Protein AF-A0A556N6H6-F1 (afdb_monomer)

InterPro domains:
  IPR001623 DnaJ domain [PF00226] (6-63)
  IPR001623 DnaJ domain [PR00625] (7-25)
  IPR001623 DnaJ domain [PR00625] (25-40)
  IPR001623 DnaJ domain [PR00625] (41-61)
  IPR001623 DnaJ domain [PS50076] (5-75)
  IPR001623 DnaJ domain [SM00271] (4-61)
  IPR001623 DnaJ domain [cd06257] (5-58)
  IPR036869 Chaperone J-domain superfamily [G3DSA:1.10.287.110] (2-118)
  IPR036869 Chaperone J-domain superfamily [SSF46565] (4-62)
  IPR051100 DnaJ subfamily B/C chaperone co-factors [PTHR43908] (5-109)

Solvent-accessible surface area (backbone atoms only — not comparable to full-atom values): 15638 Å² total; per-residue (Å²): 135,54,74,68,55,29,25,54,75,60,73,43,62,92,82,61,49,71,69,55,52,53,52,42,47,56,59,50,46,64,64,28,30,66,94,74,28,87,52,77,65,34,50,57,51,39,54,53,50,56,53,27,51,51,52,68,75,32,85,65,45,60,54,44,63,77,71,50,72,66,64,84,64,70,65,88,68,45,72,64,57,54,50,48,52,51,50,53,50,50,53,50,51,53,50,50,53,52,49,52,53,50,51,51,50,53,52,52,47,62,56,70,36,70,69,62,28,51,53,44,52,50,44,31,52,52,25,44,50,50,29,48,47,64,59,50,41,72,79,49,71,71,43,78,45,82,44,37,55,77,46,75,47,86,43,84,52,73,48,83,83,59,58,37,24,24,41,36,31,31,72,86,79,41,77,48,40,26,42,64,54,88,72,55,72,82,65,39,50,48,60,30,37,34,35,19,37,40,38,60,58,44,63,47,31,40,36,30,35,44,100,86,52,74,39,78,39,42,45,36,91,40,68,80,81,50,38,72,60,50,34,58,58,31,50,50,37,50,51,43,70,71,64,72,55,102,43,71,68,33,57,52,48,43,49,45,30,57,62,48,49,35,48,53,53,49,53,57,35,71,43,88,60,17,46,59,17,49,75,50,70,32,76,106

Organism: NCBI:txid2597671

Radius of gyration: 35.66 Å; Cα contacts (8 Å, |Δi|>4): 349; chains: 1; bounding box: 61×69×94 Å

Sequence (284 aa):
MTRSECFRLLNLPPNASDAEIRKQYKKLALRLHPDVNPDPLAHEVFIKLGKAVEILLNPDYKEEITGKRTSRRTGSESDEERLERMRVAKMRYEQQKMQQAKDNNRYFLSLTSGMRWSIYKYIMRISLVLALALSTEYFLPMHYEPDVLIGSSKSLNNGIIKGNITSIELEKRGRYYVQNNRYAWLYAYPEVIIETTWFLHTPVKMITSDDFTRYRTPFDFHIGSIRFGLIVLFLVPLYPYLRRRKTLSFVFLYHLSFWGIGTVALYILLTQERMLHLLTLGFL

Nearest PDB structures (foldseek):
  8glv-assembly1_KA  TM=8.381E-01  e=5.172E-03  Chlamydomonas reinhardtii
  5vso-assembly1_A  TM=8.465E-01  e=4.212E-03  Saccharomyces cerevisiae S288C
  4j7z-assembly3_C  TM=7.603E-01  e=5.730E-03  Thermus thermophilus HB8
  2ctp-assembly1_A  TM=7.465E-01  e=5.444E-03  Homo sapiens
  4j80-assembly2_D  TM=7.657E-01  e=2.409E-02  Thermus thermophilus HB8

Mean predicted aligned error: 13.85 Å

pLDDT: mean 86.82, std 11.13, range [42.78, 97.75]

Structure (mmCIF, N/CA/C/O backbone):
data_AF-A0A556N6H6-F1
#
_entry.id   AF-A0A556N6H6-F1
#
loop_
_atom_site.group_PDB
_atom_site.id
_atom_site.type_symbol
_atom_site.label_atom_id
_atom_site.label_alt_id
_atom_site.label_comp_id
_atom_site.label_asym_id
_atom_site.label_entity_id
_atom_site.label_seq_id
_atom_site.pdbx_PDB_ins_code
_atom_site.Cartn_x
_atom_site.Cartn_y
_atom_site.Cartn_z
_atom_site.occupancy
_atom_site.B_iso_or_equiv
_atom_site.auth_seq_id
_atom_site.auth_comp_id
_atom_site.auth_asym_id
_atom_site.auth_atom_id
_atom_site.pdbx_PDB_model_num
ATOM 1 N N . MET A 1 1 ? -20.651 -39.179 46.974 1.00 66.19 1 MET A N 1
ATOM 2 C CA . MET A 1 1 ? -19.693 -39.976 46.186 1.00 66.19 1 MET A CA 1
ATOM 3 C C . MET A 1 1 ? -18.764 -40.697 47.137 1.00 66.19 1 MET A C 1
ATOM 5 O O . MET A 1 1 ? -18.137 -40.052 47.971 1.00 66.19 1 MET A O 1
ATOM 9 N N . THR A 1 2 ? -18.705 -42.021 47.057 1.00 80.06 2 THR A N 1
ATOM 10 C CA . THR A 1 2 ? -17.726 -42.830 47.798 1.00 80.06 2 THR A CA 1
ATOM 11 C C . THR A 1 2 ? -16.369 -42.830 47.075 1.00 80.06 2 THR A C 1
ATOM 13 O O . THR A 1 2 ? -16.303 -42.586 45.870 1.00 80.06 2 THR A O 1
ATOM 16 N N . ARG A 1 3 ? -15.260 -43.116 47.779 1.00 80.69 3 ARG A N 1
ATOM 17 C CA . ARG A 1 3 ? -13.913 -43.196 47.162 1.00 80.69 3 ARG A CA 1
ATOM 18 C C . ARG A 1 3 ? -13.884 -44.236 46.024 1.00 80.69 3 ARG A C 1
ATOM 20 O O . ARG A 1 3 ? -13.323 -43.977 44.968 1.00 80.69 3 ARG A O 1
ATOM 27 N N . SER A 1 4 ? -14.596 -45.355 46.201 1.00 81.19 4 SER A N 1
ATOM 28 C CA . SER A 1 4 ? -14.781 -46.404 45.182 1.00 81.19 4 SER A CA 1
ATOM 29 C C . SER A 1 4 ? -15.551 -45.920 43.940 1.00 81.19 4 SER A C 1
ATOM 31 O O . SER A 1 4 ? -15.201 -46.263 42.813 1.00 81.19 4 SER A O 1
ATOM 33 N N . GLU A 1 5 ? -16.573 -45.072 44.099 1.00 83.44 5 GLU A N 1
ATOM 34 C CA . GLU A 1 5 ? -17.247 -44.421 42.959 1.00 83.44 5 GLU A CA 1
ATOM 35 C C . GLU A 1 5 ? -16.333 -43.444 42.215 1.00 83.44 5 GLU A C 1
ATOM 37 O O . GLU A 1 5 ? -16.407 -43.362 40.992 1.00 83.44 5 GLU A O 1
ATOM 42 N N . CYS A 1 6 ? -15.454 -42.730 42.924 1.00 85.88 6 CYS A N 1
ATOM 43 C CA . CYS A 1 6 ? -14.518 -41.785 42.310 1.00 85.88 6 CYS A CA 1
ATOM 44 C C . CYS A 1 6 ? -13.497 -42.505 41.417 1.00 85.88 6 CYS A C 1
ATOM 46 O O . CYS A 1 6 ? -13.268 -42.080 40.286 1.00 85.88 6 CYS A O 1
ATOM 48 N N . PHE A 1 7 ? -12.945 -43.630 41.887 1.00 87.25 7 PHE A N 1
ATOM 49 C CA . PHE A 1 7 ? -12.059 -44.479 41.084 1.00 87.25 7 PHE A CA 1
ATOM 50 C C . PHE A 1 7 ? -12.762 -45.041 39.843 1.00 87.25 7 PHE A C 1
ATOM 52 O O . PHE A 1 7 ? -12.212 -44.971 38.745 1.00 87.25 7 PHE A O 1
ATOM 59 N N . ARG A 1 8 ? -14.015 -45.499 39.984 1.00 86.69 8 ARG A N 1
ATOM 60 C CA . ARG A 1 8 ? -14.829 -45.954 38.844 1.00 86.69 8 ARG A CA 1
ATOM 61 C C . ARG A 1 8 ? -15.087 -44.843 37.826 1.00 86.69 8 ARG A C 1
ATOM 63 O O . ARG A 1 8 ? -14.981 -45.096 36.633 1.00 86.69 8 ARG A O 1
ATOM 70 N N . LEU A 1 9 ? -15.355 -43.613 38.270 1.00 87.25 9 LEU A N 1
ATOM 71 C CA . LEU A 1 9 ? -15.584 -42.475 37.371 1.00 87.25 9 LEU A CA 1
ATOM 72 C C . LEU A 1 9 ? -14.339 -42.115 36.538 1.00 87.25 9 LEU A C 1
ATOM 74 O O . LEU A 1 9 ? -14.456 -41.708 35.386 1.00 87.25 9 LEU A O 1
ATOM 78 N N . LEU A 1 10 ? -13.147 -42.292 37.112 1.00 86.81 10 LEU A N 1
ATOM 79 C CA . LEU A 1 10 ? -11.859 -42.091 36.438 1.00 86.81 10 LEU A CA 1
ATOM 80 C C . LEU A 1 10 ? -11.382 -43.325 35.653 1.00 86.81 10 LEU A C 1
ATOM 82 O O . LEU A 1 10 ? -10.313 -43.268 35.046 1.00 86.81 10 LEU A O 1
ATOM 86 N N . ASN A 1 11 ? -12.160 -44.416 35.648 1.00 89.00 11 ASN A N 1
ATOM 87 C CA . ASN A 1 11 ? -11.782 -45.721 35.098 1.00 89.00 11 ASN A CA 1
ATOM 88 C C . ASN A 1 11 ? -10.425 -46.221 35.627 1.00 89.00 11 ASN A C 1
ATOM 90 O O . ASN A 1 11 ? -9.580 -46.695 34.867 1.00 89.00 11 ASN A O 1
ATOM 94 N N . LEU A 1 12 ? -10.207 -46.083 36.936 1.00 89.62 12 LEU A N 1
ATOM 95 C CA . LEU A 1 12 ? -8.989 -46.502 37.626 1.00 89.62 12 LEU A CA 1
ATOM 96 C C . LEU A 1 12 ? -9.284 -47.589 38.671 1.00 89.62 12 LEU A C 1
ATOM 98 O O . LEU A 1 12 ? -10.372 -47.603 39.252 1.00 89.62 12 LEU A O 1
ATOM 102 N N . PRO A 1 13 ? -8.324 -48.492 38.947 1.00 87.38 13 PRO A N 1
ATOM 103 C CA . PRO A 1 13 ? -8.448 -49.435 40.050 1.00 87.38 13 PRO A CA 1
ATOM 104 C C . PRO A 1 13 ? -8.396 -48.707 41.410 1.00 87.38 13 PRO A C 1
ATOM 106 O O . PRO A 1 13 ? -7.767 -47.653 41.512 1.00 87.38 13 PRO A O 1
ATOM 109 N N . PRO A 1 14 ? -8.983 -49.277 42.483 1.00 83.38 14 PRO A N 1
ATOM 110 C CA . PRO A 1 14 ? -9.004 -48.665 43.821 1.00 83.38 14 PRO A CA 1
ATOM 111 C C . PRO A 1 14 ? -7.628 -48.371 44.448 1.00 83.38 14 PRO A C 1
ATOM 113 O O . PRO A 1 14 ? -7.554 -47.591 45.394 1.00 83.38 14 PRO A O 1
ATOM 116 N N . ASN A 1 15 ? -6.560 -48.981 43.921 1.00 82.00 15 ASN A N 1
ATOM 117 C CA . ASN A 1 15 ? -5.172 -48.819 44.371 1.00 82.00 15 ASN A CA 1
ATOM 118 C C . ASN A 1 15 ? -4.332 -47.929 43.434 1.00 82.00 15 ASN A C 1
ATOM 120 O O . ASN A 1 15 ? -3.107 -47.945 43.525 1.00 82.00 15 ASN A O 1
ATOM 124 N N . ALA A 1 16 ? -4.957 -47.197 42.504 1.00 87.06 16 ALA A N 1
ATOM 125 C CA . ALA A 1 16 ? -4.227 -46.307 41.606 1.00 87.06 16 ALA A CA 1
ATOM 126 C C . ALA A 1 16 ? -3.509 -45.194 42.385 1.00 87.06 16 ALA A C 1
ATOM 128 O O . ALA A 1 16 ? -4.063 -44.611 43.319 1.00 87.06 16 ALA A O 1
ATOM 129 N N . SER A 1 17 ? -2.283 -44.890 41.967 1.00 89.00 17 SER A N 1
ATOM 130 C CA . SER A 1 17 ? -1.459 -43.832 42.553 1.00 89.00 17 SER A CA 1
ATOM 131 C C . SER A 1 17 ? -1.983 -42.434 42.207 1.00 89.00 17 SER A C 1
ATOM 133 O O . SER A 1 17 ? -2.638 -42.219 41.183 1.00 89.00 17 SER A O 1
ATOM 135 N N . ASP A 1 18 ? -1.614 -41.436 43.009 1.00 88.31 18 ASP A N 1
ATOM 136 C CA . ASP A 1 18 ? -1.960 -40.028 42.766 1.00 88.31 18 ASP A CA 1
ATOM 137 C C . ASP A 1 18 ? -1.508 -39.532 41.383 1.00 88.31 18 ASP A C 1
ATOM 139 O O . ASP A 1 18 ? -2.193 -38.735 40.730 1.00 88.31 18 ASP A O 1
ATOM 143 N N . ALA A 1 19 ? -0.367 -40.034 40.900 1.00 86.94 19 ALA A N 1
ATOM 144 C CA . ALA A 1 19 ? 0.142 -39.738 39.566 1.00 86.94 19 ALA A CA 1
ATOM 145 C C . ALA A 1 19 ? -0.784 -40.287 38.464 1.00 86.94 19 ALA A C 1
ATOM 147 O O . ALA A 1 19 ? -1.055 -39.598 37.476 1.00 86.94 19 ALA A O 1
ATOM 148 N N . GLU A 1 20 ? -1.319 -41.497 38.641 1.00 88.00 20 GLU A N 1
ATOM 149 C CA . GLU A 1 20 ? -2.264 -42.122 37.708 1.00 88.00 20 GLU A CA 1
ATOM 150 C C . GLU A 1 20 ? -3.624 -41.419 37.718 1.00 88.00 20 GLU A C 1
ATOM 152 O O . GLU A 1 20 ? -4.193 -41.178 36.649 1.00 88.00 20 GLU A O 1
ATOM 157 N N . ILE A 1 21 ? -4.095 -41.000 38.897 1.00 89.44 21 ILE A N 1
ATOM 158 C CA . ILE A 1 21 ? -5.320 -40.207 39.070 1.00 89.44 21 ILE A CA 1
ATOM 159 C C . ILE A 1 21 ? -5.228 -38.893 38.285 1.00 89.44 21 ILE A C 1
ATOM 161 O O . ILE A 1 21 ? -6.092 -38.601 37.452 1.00 89.44 21 ILE A O 1
ATOM 165 N N . ARG A 1 22 ? -4.151 -38.118 38.474 1.00 89.38 22 ARG A N 1
ATOM 166 C CA . ARG A 1 22 ? -3.935 -36.844 37.759 1.00 89.38 22 ARG A CA 1
ATOM 167 C C . ARG A 1 22 ? -3.799 -37.045 36.248 1.00 89.38 22 ARG A C 1
ATOM 169 O O . ARG A 1 22 ? -4.309 -36.239 35.465 1.00 89.38 22 ARG A O 1
ATOM 176 N N . LYS A 1 23 ? -3.137 -38.126 35.823 1.00 90.81 23 LYS A N 1
ATOM 177 C CA . LYS A 1 23 ? -2.946 -38.459 34.405 1.00 90.81 23 LYS A CA 1
ATOM 178 C C . LYS A 1 23 ? -4.269 -38.795 33.714 1.00 90.81 23 LYS A C 1
ATOM 180 O O . LYS A 1 23 ? -4.534 -38.262 32.634 1.00 90.81 23 LYS A O 1
ATOM 185 N N . GLN A 1 24 ? -5.108 -39.637 34.322 1.00 91.75 24 GLN A N 1
ATOM 186 C CA . GLN A 1 24 ? -6.415 -39.975 33.748 1.00 91.75 24 GLN A CA 1
ATOM 187 C C . GLN A 1 24 ? -7.380 -38.797 33.777 1.00 91.75 24 GLN A C 1
ATOM 189 O O . GLN A 1 24 ? -8.073 -38.563 32.786 1.00 91.75 24 GLN A O 1
ATOM 194 N N . TYR A 1 25 ? -7.357 -37.996 34.845 1.00 92.25 25 TYR A N 1
ATOM 195 C CA . TYR A 1 25 ? -8.116 -36.752 34.899 1.00 92.25 25 TYR A CA 1
ATOM 196 C C . TYR A 1 25 ? -7.802 -35.849 33.712 1.00 92.25 25 TYR A C 1
ATOM 198 O O . TYR A 1 25 ? -8.712 -35.470 32.986 1.00 92.25 25 TYR A O 1
ATOM 206 N N . LYS A 1 26 ? -6.519 -35.567 33.453 1.00 90.12 26 LYS A N 1
ATOM 207 C CA . LYS A 1 26 ? -6.106 -34.710 32.333 1.00 90.12 26 LYS A CA 1
ATOM 208 C C . LYS A 1 26 ? -6.606 -35.247 30.988 1.00 90.12 26 LYS A C 1
ATOM 210 O O . LYS A 1 26 ? -7.067 -34.476 30.150 1.00 90.12 26 LYS A O 1
ATOM 215 N N . LYS A 1 27 ? -6.554 -36.568 30.786 1.00 91.25 27 LYS A N 1
ATOM 216 C CA . LYS A 1 27 ? -7.027 -37.222 29.557 1.00 91.25 27 LYS A CA 1
ATOM 217 C C . LYS A 1 27 ? -8.542 -37.089 29.369 1.00 91.25 27 LYS A C 1
ATOM 219 O O . LYS A 1 27 ? -8.991 -36.825 28.257 1.00 91.25 27 LYS A O 1
ATOM 224 N N . LEU A 1 28 ? -9.322 -37.281 30.431 1.00 90.06 28 LEU A N 1
ATOM 225 C CA . LEU A 1 28 ? -10.784 -37.188 30.396 1.00 90.06 28 LEU A CA 1
ATOM 226 C C . LEU A 1 28 ? -11.266 -35.729 30.348 1.00 90.06 28 LEU A C 1
ATOM 228 O O . LEU A 1 28 ? -12.179 -35.419 29.591 1.00 90.06 28 LEU A O 1
ATOM 232 N N . ALA A 1 29 ? -10.598 -34.825 31.063 1.00 89.25 29 ALA A N 1
ATOM 233 C CA . ALA A 1 29 ? -10.867 -33.390 31.071 1.00 89.25 29 ALA A CA 1
ATOM 234 C C . ALA A 1 29 ? -10.732 -32.766 29.676 1.00 89.25 29 ALA A C 1
ATOM 236 O O . ALA A 1 29 ? -11.594 -31.997 29.270 1.00 89.25 29 ALA A O 1
ATOM 237 N N . LEU A 1 30 ? -9.703 -33.145 28.909 1.00 88.50 30 LEU A N 1
ATOM 238 C CA . LEU A 1 30 ? -9.528 -32.676 27.529 1.00 88.50 30 LEU A CA 1
ATOM 239 C C . LEU A 1 30 ? -10.641 -33.163 26.586 1.00 88.50 30 LEU A C 1
ATOM 241 O O . LEU A 1 30 ? -11.004 -32.453 25.656 1.00 88.50 30 LEU A O 1
ATOM 245 N N . ARG A 1 31 ? -11.192 -34.360 26.822 1.00 86.69 31 ARG A N 1
ATOM 246 C CA . ARG A 1 31 ? -12.283 -34.933 26.010 1.00 86.69 31 ARG A CA 1
ATOM 247 C C . ARG A 1 31 ? -13.661 -34.373 26.362 1.00 86.69 31 ARG A C 1
ATOM 249 O O . ARG A 1 31 ? -14.561 -34.413 25.532 1.00 86.69 31 ARG A O 1
ATOM 256 N N . LEU A 1 32 ? -13.832 -33.916 27.599 1.00 86.62 32 LEU A N 1
ATOM 257 C CA . LEU A 1 32 ? -15.096 -33.409 28.140 1.00 86.62 32 LEU A CA 1
ATOM 258 C C . LEU A 1 32 ? -15.115 -31.877 28.252 1.00 86.62 32 LEU A C 1
ATOM 260 O O . LEU A 1 32 ? -16.053 -31.320 28.817 1.00 86.62 32 LEU A O 1
ATOM 264 N N . HIS A 1 33 ? -14.083 -31.192 27.749 1.00 83.88 33 HIS A N 1
ATOM 265 C CA . HIS A 1 33 ? -14.010 -29.736 27.789 1.00 83.88 33 HIS A CA 1
ATOM 266 C C . HIS A 1 33 ? -15.120 -29.126 26.916 1.00 83.88 33 HIS A C 1
ATOM 268 O O . HIS A 1 33 ? -15.249 -29.546 25.765 1.00 83.88 33 HIS A O 1
ATOM 274 N N . PRO A 1 34 ? -15.875 -28.123 27.401 1.00 82.25 34 PRO A N 1
ATOM 275 C CA . PRO A 1 34 ? -17.005 -27.544 26.666 1.00 82.25 34 PRO A CA 1
ATOM 276 C C . PRO A 1 34 ? -16.612 -26.934 25.311 1.00 82.25 34 PRO A C 1
ATOM 278 O O . PRO A 1 34 ? -17.397 -26.978 24.373 1.00 82.25 34 PRO A O 1
ATOM 281 N N . ASP A 1 35 ? -15.378 -26.436 25.171 1.00 83.19 35 ASP A N 1
ATOM 282 C CA . ASP A 1 35 ? -14.884 -25.916 23.882 1.00 83.19 35 ASP A CA 1
ATOM 283 C C . ASP A 1 35 ? -14.613 -27.016 22.836 1.00 83.19 35 ASP A C 1
ATOM 285 O O . ASP A 1 35 ? -14.532 -26.724 21.646 1.00 83.19 35 ASP A O 1
ATOM 289 N N . VAL A 1 36 ? -14.429 -28.272 23.265 1.00 81.69 36 VAL A N 1
ATOM 290 C CA . VAL A 1 36 ? -14.088 -29.410 22.387 1.00 81.69 36 VAL A CA 1
ATOM 291 C C . VAL A 1 36 ? -15.274 -30.362 22.221 1.00 81.69 36 VAL A C 1
ATOM 293 O O . VAL A 1 36 ? -15.408 -31.004 21.181 1.00 81.69 36 VAL A O 1
ATOM 296 N N . ASN A 1 37 ? -16.143 -30.455 23.230 1.00 80.44 37 ASN A N 1
ATOM 297 C CA . ASN A 1 37 ? -17.304 -31.330 23.242 1.00 80.44 37 ASN A CA 1
ATOM 298 C C . ASN A 1 37 ? -18.601 -30.513 23.409 1.00 80.44 37 ASN A C 1
ATOM 300 O O . ASN A 1 37 ? -18.848 -30.000 24.501 1.00 80.44 37 ASN A O 1
ATOM 304 N N . PRO A 1 38 ? -19.438 -30.410 22.356 1.00 81.50 38 PRO A N 1
ATOM 305 C CA . PRO A 1 38 ? -20.669 -29.623 22.378 1.00 81.50 38 PRO A CA 1
ATOM 306 C C . PRO A 1 38 ? -21.839 -30.307 23.110 1.00 81.50 38 PRO A C 1
ATOM 308 O O . PRO A 1 38 ? -22.922 -29.728 23.177 1.00 81.50 38 PRO A O 1
ATOM 311 N N . ASP A 1 39 ? -21.665 -31.528 23.633 1.00 86.19 39 ASP A N 1
ATOM 312 C CA . ASP A 1 39 ? -22.713 -32.238 24.372 1.00 86.19 39 ASP A CA 1
ATOM 313 C C . ASP A 1 39 ? -22.979 -31.562 25.738 1.00 86.19 39 ASP A C 1
ATOM 315 O O . ASP A 1 39 ? -22.072 -31.490 26.577 1.00 86.19 39 ASP A O 1
ATOM 319 N N . PRO A 1 40 ? -24.212 -31.097 26.022 1.00 78.38 40 PRO A N 1
ATOM 320 C CA . PRO A 1 40 ? -24.558 -30.508 27.315 1.00 78.38 40 PRO A CA 1
ATOM 321 C C . PRO A 1 40 ? -24.339 -31.463 28.502 1.00 78.38 40 PRO A C 1
ATOM 323 O O . PRO A 1 40 ? -24.051 -31.003 29.609 1.00 78.38 40 PRO A O 1
ATOM 326 N N . LEU A 1 41 ? -24.394 -32.785 28.292 1.00 81.75 41 LEU A N 1
ATOM 327 C CA . LEU A 1 41 ? -24.102 -33.781 29.329 1.00 81.75 41 LEU A CA 1
ATOM 328 C C . LEU A 1 41 ? -22.602 -33.874 29.649 1.00 81.75 41 LEU A C 1
ATOM 330 O O . LEU A 1 41 ? -22.235 -34.223 30.775 1.00 81.75 41 LEU A O 1
ATOM 334 N N . ALA A 1 42 ? -21.717 -33.520 28.709 1.00 82.12 42 ALA A N 1
ATOM 335 C CA . ALA A 1 42 ? -20.271 -33.553 28.929 1.00 82.12 42 ALA A CA 1
ATOM 336 C C . ALA A 1 42 ? -19.839 -32.570 30.026 1.00 82.12 42 ALA A C 1
ATOM 338 O O . ALA A 1 42 ? -18.956 -32.892 30.823 1.00 82.12 42 ALA A O 1
ATOM 339 N N . HIS A 1 43 ? -20.515 -31.422 30.131 1.00 81.06 43 HIS A N 1
ATOM 340 C CA . HIS A 1 43 ? -20.273 -30.437 31.184 1.00 81.06 43 HIS A CA 1
ATOM 341 C C . HIS A 1 43 ? -20.587 -30.994 32.583 1.00 81.06 43 HIS A C 1
ATOM 343 O O . HIS A 1 43 ? -19.789 -30.846 33.513 1.00 81.06 43 HIS A O 1
ATOM 349 N N . GLU A 1 44 ? -21.709 -31.703 32.742 1.00 84.25 44 GLU A N 1
ATOM 350 C CA . GLU A 1 44 ? -22.060 -32.326 34.023 1.00 84.25 44 GLU A CA 1
ATOM 351 C C . GLU A 1 44 ? -21.067 -33.422 34.425 1.00 84.25 44 GLU A C 1
ATOM 353 O O . GLU A 1 44 ? -20.681 -33.529 35.595 1.00 84.25 44 GLU A O 1
ATOM 358 N N . VAL A 1 45 ? -20.633 -34.237 33.458 1.00 84.81 45 VAL A N 1
ATOM 359 C CA . VAL A 1 45 ? -19.634 -35.290 33.683 1.00 84.81 45 VAL A CA 1
ATOM 360 C C . VAL A 1 45 ? -18.275 -34.677 34.024 1.00 84.81 45 VAL A C 1
ATOM 362 O O . VAL A 1 45 ? -17.611 -35.159 34.940 1.00 84.81 45 VAL A O 1
ATOM 365 N N . PHE A 1 46 ? -17.887 -33.578 33.373 1.00 86.44 46 PHE A N 1
ATOM 366 C CA . PHE A 1 46 ? -16.663 -32.833 33.670 1.00 86.44 46 PHE A CA 1
ATOM 367 C C . PHE A 1 46 ? -16.640 -32.314 35.117 1.00 86.44 46 PHE A C 1
ATOM 369 O O . PHE A 1 46 ? -15.657 -32.515 35.833 1.00 86.44 46 PHE A O 1
ATOM 376 N N . ILE A 1 47 ? -17.749 -31.736 35.596 1.00 85.06 47 ILE A N 1
ATOM 377 C CA . ILE A 1 47 ? -17.877 -31.285 36.993 1.00 85.06 47 ILE A CA 1
ATOM 378 C C . ILE A 1 47 ? -17.767 -32.467 37.970 1.00 85.06 47 ILE A C 1
ATOM 380 O O . ILE A 1 47 ? -17.090 -32.365 38.997 1.00 85.06 47 ILE A O 1
ATOM 384 N N . LYS A 1 48 ? -18.421 -33.600 37.673 1.00 87.19 48 LYS A N 1
ATOM 385 C CA . LYS A 1 48 ? -18.335 -34.820 38.501 1.00 87.19 48 LYS A CA 1
ATOM 386 C C . LYS A 1 48 ? -16.906 -35.370 38.544 1.00 87.19 48 LYS A C 1
ATOM 388 O O . LYS A 1 48 ? -16.455 -35.803 39.602 1.00 87.19 48 LYS A O 1
ATOM 393 N N . LEU A 1 49 ? -16.192 -35.311 37.422 1.00 89.00 49 LEU A N 1
ATOM 394 C CA . LEU A 1 49 ? -14.809 -35.760 37.298 1.00 89.00 49 LEU A CA 1
ATOM 395 C C . LEU A 1 49 ? -13.853 -34.902 38.140 1.00 89.00 49 LEU A C 1
ATOM 397 O O . LEU A 1 49 ? -13.024 -35.454 38.861 1.00 89.00 49 LEU A O 1
ATOM 401 N N . GLY A 1 50 ? -14.005 -33.574 38.102 1.00 87.19 50 GLY A N 1
ATOM 402 C CA . GLY A 1 50 ? -13.225 -32.658 38.942 1.00 87.19 50 GLY A CA 1
ATOM 403 C C . GLY A 1 50 ? -13.393 -32.963 40.433 1.00 87.19 50 GLY A C 1
ATOM 404 O O . GLY A 1 50 ? -12.406 -33.138 41.145 1.00 87.19 50 GLY A O 1
ATOM 405 N N . LYS A 1 51 ? -14.643 -33.153 40.881 1.00 85.19 51 LYS A N 1
ATOM 406 C CA . LYS A 1 51 ? -14.956 -33.534 42.270 1.00 85.19 51 LYS A CA 1
ATOM 407 C C . LYS A 1 51 ? -14.368 -34.889 42.662 1.00 85.19 51 LYS A C 1
ATOM 409 O O . LYS A 1 51 ? -13.876 -35.040 43.773 1.00 85.19 51 LYS A O 1
ATOM 414 N N . ALA A 1 52 ? -14.409 -35.881 41.770 1.00 87.06 52 ALA A N 1
ATOM 415 C CA . ALA A 1 52 ? -13.832 -37.199 42.039 1.00 87.06 52 ALA A CA 1
ATOM 416 C C . ALA A 1 52 ? -12.326 -37.119 42.312 1.00 87.06 52 ALA A C 1
ATOM 418 O O . ALA A 1 52 ? -11.841 -37.731 43.256 1.00 87.06 52 ALA A O 1
ATOM 419 N N . VAL A 1 53 ? -11.593 -36.350 41.509 1.00 88.19 53 VAL A N 1
ATOM 420 C CA . VAL A 1 53 ? -10.141 -36.177 41.660 1.00 88.19 53 VAL A CA 1
ATOM 421 C C . VAL A 1 53 ? -9.797 -35.447 42.948 1.00 88.19 53 VAL A C 1
ATOM 423 O O . VAL A 1 53 ? -8.860 -35.844 43.633 1.00 88.19 53 VAL A O 1
ATOM 426 N N . GLU A 1 54 ? -10.582 -34.431 43.300 1.00 86.19 54 GLU A N 1
ATOM 427 C CA . GLU A 1 54 ? -10.432 -33.699 44.556 1.00 86.19 54 GLU A CA 1
ATOM 428 C C . GLU A 1 54 ? -10.603 -34.629 45.771 1.00 86.19 54 GLU A C 1
ATOM 430 O O . GLU A 1 54 ? -9.750 -34.644 46.651 1.00 86.19 54 GLU A O 1
ATOM 435 N N . ILE A 1 55 ? -11.623 -35.501 45.758 1.00 85.25 55 ILE A N 1
ATOM 436 C CA . ILE A 1 55 ? -11.853 -36.523 46.799 1.00 85.25 55 ILE A CA 1
ATOM 437 C C . ILE A 1 55 ? -10.713 -37.555 46.865 1.00 85.25 55 ILE A C 1
ATOM 439 O O . ILE A 1 55 ? -10.387 -38.056 47.942 1.00 85.25 55 ILE A O 1
ATOM 443 N N . LEU A 1 56 ? -10.150 -37.955 45.721 1.00 84.25 56 LEU A N 1
ATOM 444 C CA . LEU A 1 56 ? -9.116 -38.993 45.685 1.00 84.25 56 LEU A CA 1
ATOM 445 C C . LEU A 1 56 ? -7.753 -38.485 46.164 1.00 84.25 56 LEU A C 1
ATOM 447 O O . LEU A 1 56 ? -7.074 -39.222 46.883 1.00 84.25 56 LEU A O 1
ATOM 451 N N . LEU A 1 57 ? -7.390 -37.254 45.785 1.00 85.25 57 LEU A N 1
ATOM 452 C CA . LEU A 1 57 ? -6.095 -36.634 46.081 1.00 85.25 57 LEU A CA 1
ATOM 453 C C . LEU A 1 57 ? -6.032 -35.965 47.460 1.00 85.25 57 LEU A C 1
ATOM 455 O O . LEU A 1 57 ? -4.935 -35.777 47.974 1.00 85.25 57 LEU A O 1
ATOM 459 N N . ASN A 1 58 ? -7.175 -35.618 48.059 1.00 81.56 58 ASN A N 1
ATOM 460 C CA . ASN A 1 58 ? -7.233 -35.006 49.385 1.00 81.56 58 ASN A CA 1
ATOM 461 C C . ASN A 1 58 ? -7.912 -35.965 50.384 1.00 81.56 58 ASN A C 1
ATOM 463 O O . ASN A 1 58 ? -9.138 -36.111 50.352 1.00 81.56 58 ASN A O 1
ATOM 467 N N . PRO A 1 59 ? -7.159 -36.623 51.287 1.00 65.94 59 PRO A N 1
ATOM 468 C CA . PRO A 1 59 ? -7.733 -37.535 52.281 1.00 65.94 59 PRO A CA 1
ATOM 469 C C . PRO A 1 59 ? -8.681 -36.833 53.273 1.00 65.94 59 PRO A C 1
ATOM 471 O O . PRO A 1 59 ? -9.665 -37.441 53.696 1.00 65.94 59 PRO A O 1
ATOM 474 N N . ASP A 1 60 ? -8.469 -35.541 53.539 1.00 64.62 60 ASP A N 1
ATOM 475 C CA . ASP A 1 60 ? -9.275 -34.726 54.470 1.00 64.62 60 ASP A CA 1
ATOM 476 C C . ASP A 1 60 ? -10.587 -34.205 53.856 1.00 64.62 60 ASP A C 1
ATOM 478 O O . ASP A 1 60 ? -11.475 -33.694 54.541 1.00 64.62 60 ASP A O 1
ATOM 482 N N . TYR A 1 61 ? -10.764 -34.372 52.544 1.00 62.72 61 TYR A N 1
ATOM 483 C CA . TYR A 1 61 ? -11.891 -33.798 51.807 1.00 62.72 61 TYR A CA 1
ATOM 484 C C . TYR A 1 61 ? -13.245 -34.416 52.197 1.00 62.72 61 TYR A C 1
ATOM 486 O O . TYR A 1 61 ? -14.300 -33.802 52.027 1.00 62.72 61 TYR A O 1
ATOM 494 N N . LYS A 1 62 ? -13.244 -35.629 52.773 1.00 54.91 62 LYS A N 1
ATOM 495 C CA . LYS A 1 62 ? -14.459 -36.235 53.337 1.00 54.91 62 LYS A CA 1
ATOM 496 C C . LYS A 1 62 ? -14.956 -35.478 54.568 1.00 54.91 62 LYS A C 1
ATOM 498 O O . LYS A 1 62 ? -16.158 -35.246 54.651 1.00 54.91 62 LYS A O 1
ATOM 503 N N . GLU A 1 63 ? -14.064 -35.063 55.468 1.00 50.66 63 GLU A N 1
ATOM 504 C CA . GLU A 1 63 ? -14.439 -34.294 56.661 1.00 50.66 63 GLU A CA 1
ATOM 505 C C . GLU A 1 63 ? -14.859 -32.865 56.314 1.00 50.66 63 GLU A C 1
ATOM 507 O O . GLU A 1 63 ? -15.759 -32.320 56.950 1.00 50.66 63 GLU A O 1
ATOM 512 N N . GLU A 1 64 ? -14.311 -32.276 55.252 1.00 52.03 64 GLU A N 1
ATOM 513 C CA . GLU A 1 64 ? -14.744 -30.959 54.779 1.00 52.03 64 GLU A CA 1
ATOM 514 C C . GLU A 1 64 ? -16.154 -31.000 54.151 1.00 52.03 64 GLU A C 1
ATOM 516 O O . GLU A 1 64 ? -16.966 -30.103 54.388 1.00 52.03 64 GLU A O 1
ATOM 521 N N . ILE A 1 65 ? -16.516 -32.088 53.455 1.00 53.09 65 ILE A N 1
ATOM 522 C CA . ILE A 1 65 ? -17.865 -32.272 52.889 1.00 53.09 65 ILE A CA 1
ATOM 523 C C . ILE A 1 65 ? -18.917 -32.607 53.956 1.00 53.09 65 ILE A C 1
ATOM 525 O O . ILE A 1 65 ? -20.023 -32.064 53.887 1.00 53.09 65 ILE A O 1
ATOM 529 N N . THR A 1 66 ? -18.624 -33.497 54.914 1.00 51.53 66 THR A N 1
ATOM 530 C CA . THR A 1 66 ? -19.595 -33.874 55.964 1.00 51.53 66 THR A CA 1
ATOM 531 C C . THR A 1 66 ? -19.587 -32.932 57.168 1.00 51.53 66 THR A C 1
ATOM 533 O O . THR A 1 66 ? -20.609 -32.812 57.836 1.00 51.53 66 THR A O 1
ATOM 536 N N . GLY A 1 67 ? -18.478 -32.235 57.431 1.00 50.62 67 GLY A N 1
ATOM 537 C CA . GLY A 1 67 ? -18.291 -31.346 58.583 1.00 50.62 67 GLY A CA 1
ATOM 538 C C . GLY A 1 67 ? -18.357 -29.846 58.278 1.00 50.62 67 GLY A C 1
ATOM 539 O O . GLY A 1 67 ? -18.584 -29.060 59.195 1.00 50.62 67 GLY A O 1
ATOM 540 N N . LYS A 1 68 ? -18.219 -29.405 57.019 1.00 49.22 68 LYS A N 1
ATOM 541 C CA . LYS A 1 68 ? -18.288 -27.978 56.644 1.00 49.22 68 LYS A CA 1
ATOM 542 C C . LYS A 1 68 ? -18.994 -27.750 55.306 1.00 49.22 68 LYS A C 1
ATOM 544 O O . LYS A 1 68 ? -18.486 -27.150 54.367 1.00 49.22 68 LYS A O 1
ATOM 549 N N . ARG A 1 69 ? -20.279 -28.099 55.291 1.00 44.00 69 ARG A N 1
ATOM 550 C CA . ARG A 1 69 ? -21.298 -27.294 54.594 1.00 44.00 69 ARG A CA 1
ATOM 551 C C . ARG A 1 69 ? -22.199 -26.545 55.572 1.00 44.00 69 ARG A C 1
ATOM 553 O O . ARG A 1 69 ? -23.309 -26.153 55.230 1.00 44.00 69 ARG A O 1
ATOM 560 N N . THR A 1 70 ? -21.681 -26.195 56.750 1.00 45.28 70 THR A N 1
ATOM 561 C CA . THR A 1 70 ? -21.906 -24.818 57.173 1.00 45.28 70 THR A CA 1
ATOM 562 C C . THR A 1 70 ? -21.244 -23.987 56.091 1.00 45.28 70 THR A C 1
ATOM 564 O O . THR A 1 70 ? -20.026 -23.831 56.045 1.00 45.28 70 THR A O 1
ATOM 567 N N . SER A 1 71 ? -22.049 -23.506 55.140 1.00 45.16 71 SER A N 1
ATOM 568 C CA . SER A 1 71 ? -21.711 -22.274 54.448 1.00 45.16 71 SER A CA 1
ATOM 569 C C . SER A 1 71 ? -21.017 -21.408 55.492 1.00 45.16 71 SER A C 1
ATOM 571 O O . SER A 1 71 ? -21.609 -21.165 56.554 1.00 45.16 71 SER A O 1
ATOM 573 N N . ARG A 1 72 ? -19.784 -20.963 55.240 1.00 42.78 72 ARG A N 1
ATOM 574 C CA . ARG A 1 72 ? -19.403 -19.647 55.734 1.00 42.78 72 ARG A CA 1
ATOM 575 C C . ARG A 1 72 ? -20.507 -18.737 55.199 1.00 42.78 72 ARG A C 1
ATOM 577 O O . ARG A 1 72 ? -20.423 -18.243 54.085 1.00 42.78 72 ARG A O 1
ATOM 584 N N . ARG A 1 73 ? -21.606 -18.630 55.952 1.00 47.03 73 ARG A N 1
ATOM 585 C CA . ARG A 1 73 ? -22.524 -17.515 55.937 1.00 47.03 73 ARG A CA 1
ATOM 586 C C . ARG A 1 73 ? -21.597 -16.401 56.388 1.00 47.03 73 ARG A C 1
ATOM 588 O O . ARG A 1 73 ? -21.458 -16.143 57.577 1.00 47.03 73 ARG A O 1
ATOM 595 N N . THR A 1 74 ? -20.872 -15.823 55.428 1.00 48.59 74 THR A N 1
ATOM 596 C CA . THR A 1 74 ? -20.712 -14.373 55.382 1.00 48.59 74 THR A CA 1
ATOM 597 C C . THR A 1 74 ? -22.045 -13.838 55.881 1.00 48.59 74 THR A C 1
ATOM 599 O O . THR A 1 74 ? -23.072 -14.236 55.321 1.00 48.59 74 THR A O 1
ATOM 602 N N . GLY A 1 75 ? -22.014 -13.212 57.065 1.00 55.28 75 GLY A N 1
ATOM 603 C CA . GLY A 1 75 ? -23.176 -13.036 57.939 1.00 55.28 75 GLY A CA 1
ATOM 604 C C . GLY A 1 75 ? -24.417 -12.673 57.144 1.00 55.28 75 GLY A C 1
ATOM 605 O O . GLY A 1 75 ? -24.268 -11.935 56.183 1.00 55.28 75 GLY A O 1
ATOM 606 N N . SER A 1 76 ? -25.567 -13.263 57.510 1.00 58.34 76 SER A N 1
ATOM 607 C CA . SER A 1 76 ? -26.892 -13.087 56.894 1.00 58.34 76 SER A CA 1
ATOM 608 C C . SER A 1 76 ? -27.036 -11.715 56.245 1.00 58.34 76 SER A C 1
ATOM 610 O O . SER A 1 76 ? -27.483 -10.764 56.880 1.00 58.34 76 SER A O 1
ATOM 612 N N . GLU A 1 77 ? -26.601 -11.634 54.998 1.00 61.50 77 GLU A N 1
ATOM 613 C CA . GLU A 1 77 ? -26.519 -10.385 54.279 1.00 61.50 77 GLU A CA 1
ATOM 614 C C . GLU A 1 77 ? -27.964 -10.017 54.003 1.00 61.50 77 GLU A C 1
ATOM 616 O O . GLU A 1 77 ? -28.680 -10.804 53.372 1.00 61.50 77 GLU A O 1
ATOM 621 N N . SER A 1 78 ? -28.435 -8.912 54.580 1.00 82.06 78 SER A N 1
ATOM 622 C CA . SER A 1 78 ? -29.842 -8.562 54.436 1.00 82.06 78 SER A CA 1
ATOM 623 C C . SER A 1 78 ? -30.151 -8.401 52.945 1.00 82.06 78 SER A C 1
ATOM 625 O O . SER A 1 78 ? -29.295 -7.998 52.147 1.00 82.06 78 SER A O 1
ATOM 627 N N . ASP A 1 79 ? -31.376 -8.731 52.535 1.00 82.56 79 ASP A N 1
ATOM 628 C CA . ASP A 1 79 ? -31.781 -8.542 51.139 1.00 82.56 79 ASP A CA 1
ATOM 629 C C . ASP A 1 79 ? -31.568 -7.084 50.689 1.00 82.56 79 ASP A C 1
ATOM 631 O O . ASP A 1 79 ? -31.253 -6.833 49.523 1.00 82.56 79 ASP A O 1
ATOM 635 N N . GLU A 1 80 ? -31.643 -6.139 51.633 1.00 86.00 80 GLU A N 1
ATOM 636 C CA . GLU A 1 80 ? -31.313 -4.726 51.456 1.00 86.00 80 GLU A CA 1
ATOM 637 C C . GLU A 1 80 ? -29.833 -4.497 51.130 1.00 86.00 80 GLU A C 1
ATOM 639 O O . GLU A 1 80 ? -29.538 -3.862 50.119 1.00 86.00 80 GLU A O 1
ATOM 644 N N . GLU A 1 81 ? -28.901 -5.063 51.902 1.00 87.69 81 GLU A N 1
ATOM 645 C CA . GLU A 1 81 ? -27.460 -4.958 51.638 1.00 87.69 81 GLU A CA 1
ATOM 646 C C . GLU A 1 81 ? -27.105 -5.548 50.266 1.00 87.69 81 GLU A C 1
ATOM 648 O O . GLU A 1 81 ? -26.297 -4.988 49.5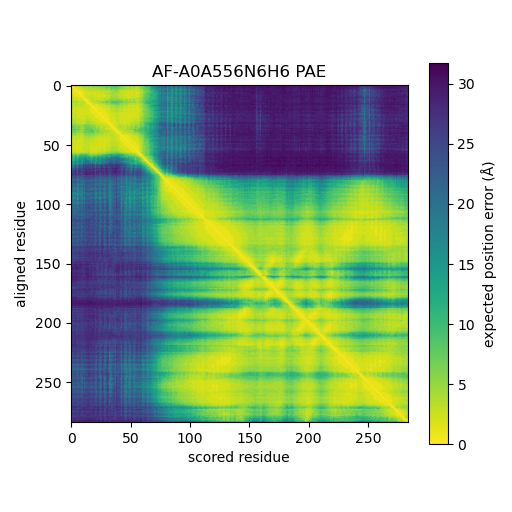14 1.00 87.69 81 GLU A O 1
ATOM 653 N N . ARG A 1 82 ? -27.726 -6.682 49.904 1.00 84.50 82 ARG A N 1
ATOM 654 C CA . ARG A 1 82 ? -27.521 -7.325 48.594 1.00 84.50 82 ARG A CA 1
ATOM 655 C C . ARG A 1 82 ? -28.026 -6.440 47.471 1.00 84.50 82 ARG A C 1
ATOM 657 O O . ARG A 1 82 ? -27.340 -6.269 46.458 1.00 84.50 82 ARG A O 1
ATOM 664 N N . LEU A 1 83 ? -29.205 -5.853 47.653 1.00 90.31 83 LEU A N 1
ATOM 665 C CA . LEU A 1 83 ? -29.790 -4.920 46.704 1.00 90.31 83 LEU A CA 1
ATOM 666 C C . LEU A 1 83 ? -28.944 -3.649 46.568 1.00 90.31 83 LEU A C 1
ATOM 668 O O . LEU A 1 83 ? -28.744 -3.171 45.451 1.00 90.31 83 LEU A O 1
ATOM 672 N N . GLU A 1 84 ? -28.387 -3.141 47.664 1.00 91.31 84 GLU A N 1
ATOM 673 C CA . GLU A 1 84 ? -27.507 -1.977 47.674 1.00 91.31 84 GLU A CA 1
ATOM 674 C C . GLU A 1 84 ? -26.191 -2.247 46.937 1.00 91.31 84 GLU A C 1
ATOM 676 O O . GLU A 1 84 ? -25.835 -1.485 46.037 1.00 91.31 84 GLU A O 1
ATOM 681 N N . ARG A 1 85 ? -25.509 -3.372 47.197 1.00 88.94 85 ARG A N 1
ATOM 682 C CA . ARG A 1 85 ? -24.295 -3.741 46.443 1.00 88.94 85 ARG A CA 1
ATOM 683 C C . ARG A 1 85 ? -24.568 -3.911 44.953 1.00 88.94 85 ARG A C 1
ATOM 685 O O . ARG A 1 85 ? -23.774 -3.436 44.141 1.00 88.94 85 ARG A O 1
ATOM 692 N N . MET A 1 86 ? -25.690 -4.530 44.577 1.00 89.75 86 MET A N 1
ATOM 693 C CA . MET A 1 86 ? -26.094 -4.647 43.171 1.00 89.75 86 MET A CA 1
ATOM 694 C C . MET A 1 86 ? -26.360 -3.276 42.536 1.00 89.75 86 MET A C 1
ATOM 696 O O . MET A 1 86 ? -25.909 -3.026 41.417 1.00 89.75 86 MET A O 1
ATOM 700 N N . ARG A 1 87 ? -27.039 -2.362 43.247 1.00 93.25 87 ARG A N 1
ATOM 701 C CA . ARG A 1 87 ? -27.260 -0.978 42.792 1.00 93.25 87 ARG A CA 1
ATOM 702 C C . ARG A 1 87 ? -25.940 -0.232 42.621 1.00 93.25 87 ARG A C 1
ATOM 704 O O . ARG A 1 87 ? -25.724 0.361 41.570 1.00 93.25 87 ARG A O 1
ATOM 711 N N . VAL A 1 88 ? -25.034 -0.302 43.597 1.00 95.31 88 VAL A N 1
ATOM 712 C CA . VAL A 1 88 ? -23.709 0.337 43.535 1.00 95.31 88 VAL A CA 1
ATOM 713 C C . VAL A 1 88 ? -22.868 -0.245 42.398 1.00 95.31 88 VAL A C 1
ATOM 715 O O . VAL A 1 88 ? -22.255 0.512 41.647 1.00 95.31 88 VAL A O 1
ATOM 718 N N . ALA A 1 89 ? -22.861 -1.569 42.217 1.00 93.00 89 ALA A N 1
ATOM 719 C CA . ALA A 1 89 ? -22.163 -2.224 41.112 1.00 93.00 89 ALA A CA 1
ATOM 720 C C . ALA A 1 89 ? -22.720 -1.783 39.751 1.00 93.00 89 ALA A C 1
ATOM 722 O O . ALA A 1 89 ? -21.947 -1.451 38.851 1.00 93.00 89 ALA A O 1
ATOM 723 N N . LYS A 1 90 ? -24.051 -1.700 39.619 1.00 95.94 90 LYS A N 1
ATOM 724 C CA . LYS A 1 90 ? -24.717 -1.197 38.413 1.00 95.94 90 LYS A CA 1
ATOM 725 C C . LYS A 1 90 ? -24.379 0.273 38.150 1.00 95.94 90 LYS A C 1
ATOM 727 O O . LYS A 1 90 ? -23.977 0.596 37.037 1.00 95.94 90 LYS A O 1
ATOM 732 N N . MET A 1 91 ? -24.445 1.135 39.167 1.00 96.31 91 MET A N 1
ATOM 733 C CA . MET A 1 91 ? -24.067 2.549 39.049 1.00 96.31 91 MET A CA 1
ATOM 734 C C . MET A 1 91 ? -22.605 2.715 38.623 1.00 96.31 91 MET A C 1
ATOM 736 O O . MET A 1 91 ? -22.316 3.494 37.719 1.00 96.31 91 MET A O 1
ATOM 740 N N . ARG A 1 92 ? -21.675 1.955 39.216 1.00 95.06 92 ARG A N 1
ATOM 741 C CA . ARG A 1 92 ? -20.253 1.970 38.831 1.00 95.06 92 ARG A CA 1
ATOM 742 C C . ARG A 1 92 ? -20.050 1.512 37.390 1.00 95.06 92 ARG A C 1
ATOM 744 O O . ARG A 1 92 ? -19.306 2.151 36.652 1.00 95.06 92 ARG A O 1
ATOM 751 N N . TYR A 1 93 ? -20.717 0.435 36.979 1.00 94.88 93 TYR A N 1
ATOM 752 C CA . TYR A 1 93 ? -20.664 -0.060 35.603 1.00 94.88 93 TYR A CA 1
ATOM 753 C C . TYR A 1 93 ? -21.187 0.984 34.604 1.00 94.88 93 TYR A C 1
ATOM 755 O O . TYR A 1 93 ? -20.551 1.247 33.582 1.00 94.88 93 TYR A O 1
ATOM 763 N N . GLU A 1 94 ? -22.311 1.631 34.913 1.00 95.81 94 GLU A N 1
ATOM 764 C CA . GLU A 1 94 ? -22.886 2.697 34.088 1.00 95.81 94 GLU A CA 1
ATOM 765 C C . GLU A 1 94 ? -21.968 3.926 34.013 1.00 95.81 94 GLU A C 1
ATOM 767 O O . GLU A 1 94 ? -21.737 4.451 32.920 1.00 95.81 94 GLU A O 1
ATOM 772 N N . GLN A 1 95 ? -21.379 4.341 35.141 1.00 96.38 95 GLN A N 1
ATOM 773 C CA . GLN A 1 95 ? -20.385 5.416 35.189 1.00 96.38 95 GLN A CA 1
ATOM 774 C C . GLN A 1 95 ? -19.154 5.088 34.336 1.00 96.38 95 GLN A C 1
ATOM 776 O O . GLN A 1 95 ? -18.752 5.908 33.509 1.00 96.38 95 GLN A O 1
ATOM 781 N N . GLN A 1 96 ? -18.595 3.880 34.467 1.00 96.12 96 GLN A N 1
ATOM 782 C CA . GLN A 1 96 ? -17.460 3.428 33.657 1.00 96.12 96 GLN A CA 1
ATOM 783 C C . GLN A 1 96 ? -17.798 3.424 32.165 1.00 96.12 96 GLN A C 1
ATOM 785 O O . GLN A 1 96 ? -17.032 3.951 31.359 1.00 96.12 96 GLN A O 1
ATOM 790 N N . LYS A 1 97 ? -18.966 2.896 31.782 1.00 96.19 97 LYS A N 1
ATOM 791 C CA . LYS A 1 97 ? -19.425 2.878 30.387 1.00 96.19 97 LYS A CA 1
ATOM 792 C C . LYS A 1 97 ? -19.596 4.292 29.828 1.00 96.19 97 LYS A C 1
ATOM 794 O O . LYS A 1 97 ? -19.213 4.559 28.688 1.00 96.19 97 LYS A O 1
ATOM 799 N N . MET A 1 98 ? -20.137 5.214 30.625 1.00 95.44 98 MET A N 1
ATOM 800 C CA . MET A 1 98 ? -20.283 6.616 30.234 1.00 95.44 98 MET A CA 1
ATOM 801 C C . MET A 1 98 ? -18.921 7.301 30.070 1.00 95.44 98 MET A C 1
ATOM 803 O O . MET A 1 98 ? -18.725 8.042 29.105 1.00 95.44 98 MET A O 1
ATOM 807 N N . GLN A 1 99 ? -17.974 7.042 30.973 1.00 95.69 99 GLN A N 1
ATOM 808 C CA . GLN A 1 99 ? -16.621 7.583 30.886 1.00 95.69 99 GLN A CA 1
ATOM 809 C C . GLN A 1 99 ? -15.885 7.051 29.653 1.00 95.69 99 GLN A C 1
ATOM 811 O O . GLN A 1 99 ? -15.406 7.846 28.849 1.00 95.69 99 GLN A O 1
ATOM 816 N N . GLN A 1 100 ? -15.931 5.739 29.409 1.00 93.44 100 GLN A N 1
ATOM 817 C CA . GLN A 1 100 ? -15.385 5.125 28.196 1.00 93.44 100 GLN A CA 1
ATOM 818 C C . GLN A 1 100 ? -15.996 5.718 26.918 1.00 93.44 100 GLN A C 1
ATOM 820 O O . GLN A 1 100 ? -15.282 5.972 25.950 1.00 93.44 100 GLN A O 1
ATOM 825 N N . ALA A 1 101 ? -17.306 5.990 26.896 1.00 93.81 101 ALA A N 1
ATOM 826 C CA . ALA A 1 101 ? -17.955 6.623 25.750 1.00 93.81 101 ALA A CA 1
ATOM 827 C C . ALA A 1 101 ? -17.475 8.069 25.525 1.00 93.81 101 ALA A C 1
ATOM 829 O O . ALA A 1 101 ? -17.270 8.476 24.376 1.00 93.81 101 ALA A O 1
ATOM 830 N N . LYS A 1 102 ? -17.266 8.840 26.602 1.00 95.56 102 LYS A N 1
ATOM 831 C CA . LYS A 1 102 ? -16.702 10.199 26.543 1.00 95.56 102 LYS A CA 1
ATOM 832 C C . LYS A 1 102 ? -15.259 10.179 26.043 1.00 95.56 102 LYS A C 1
ATOM 834 O O . LYS A 1 102 ? -14.936 10.945 25.135 1.00 95.56 102 LYS A O 1
ATOM 839 N N . ASP A 1 103 ? -14.434 9.283 26.572 1.00 93.69 103 ASP A N 1
ATOM 840 C CA . ASP A 1 103 ? -13.029 9.137 26.186 1.00 93.69 103 ASP A CA 1
ATOM 841 C C . ASP A 1 103 ? -12.897 8.681 24.729 1.00 93.69 103 ASP A C 1
ATOM 843 O O . ASP A 1 103 ? -12.154 9.288 23.957 1.00 93.69 103 ASP A O 1
ATOM 847 N N . ASN A 1 104 ? -13.702 7.703 24.301 1.00 93.50 104 ASN A N 1
ATOM 848 C CA . ASN A 1 104 ? -13.760 7.265 22.907 1.00 93.50 104 ASN A CA 1
ATOM 849 C C . ASN A 1 104 ? -14.200 8.405 21.969 1.00 93.50 104 ASN A C 1
ATOM 851 O O . ASN A 1 104 ? -13.622 8.604 20.901 1.00 93.50 104 ASN A O 1
ATOM 855 N N . ASN A 1 105 ? -15.193 9.208 22.371 1.00 94.25 105 ASN A N 1
ATOM 856 C CA . ASN A 1 105 ? -15.620 10.366 21.586 1.00 94.25 105 ASN A CA 1
ATOM 857 C C . ASN A 1 105 ? -14.515 11.429 21.489 1.00 94.25 105 ASN A C 1
ATOM 859 O O . ASN A 1 105 ? -14.247 11.935 20.401 1.00 94.25 105 ASN A O 1
ATOM 863 N N . ARG A 1 106 ? -13.843 11.738 22.604 1.00 93.62 106 ARG A N 1
ATOM 864 C CA . ARG A 1 106 ? -12.722 12.686 22.645 1.00 93.62 106 ARG A CA 1
ATOM 865 C C . ARG A 1 106 ? -11.579 12.224 21.747 1.00 93.62 106 ARG A C 1
ATOM 867 O O . ARG A 1 106 ? -11.066 13.014 20.958 1.00 93.62 106 ARG A O 1
ATOM 874 N N . TYR A 1 107 ? -11.215 10.948 21.829 1.00 93.44 107 TYR A N 1
ATOM 875 C CA . TYR A 1 107 ? -10.176 10.365 20.992 1.00 93.44 107 TYR A CA 1
ATOM 876 C C . TYR A 1 107 ? -10.546 10.433 19.506 1.00 93.44 107 TYR A C 1
ATOM 878 O O . TYR A 1 107 ? -9.760 10.920 18.697 1.00 93.44 107 TYR A O 1
ATOM 886 N N . PHE A 1 108 ? -11.770 10.048 19.140 1.00 94.81 108 PHE A N 1
ATOM 887 C CA . PHE A 1 108 ? -12.247 10.149 17.759 1.00 94.81 108 PHE A CA 1
ATOM 888 C C . PHE A 1 108 ? -12.195 11.588 17.222 1.00 94.81 108 PHE A C 1
ATOM 890 O O . PHE A 1 108 ? -11.721 11.819 16.107 1.00 94.81 108 PHE A O 1
ATOM 897 N N . LEU A 1 109 ? -12.633 12.566 18.021 1.00 93.31 109 LEU A N 1
ATOM 898 C CA . LEU A 1 109 ? -12.546 13.982 17.662 1.00 93.31 109 LEU A CA 1
ATOM 899 C C . LEU A 1 109 ? -11.088 14.416 17.476 1.00 93.31 109 LEU A C 1
ATOM 901 O O . LEU A 1 109 ? -10.786 15.092 16.498 1.00 93.31 109 LEU A O 1
ATOM 905 N N . SER A 1 110 ? -10.166 13.962 18.332 1.00 93.12 110 SER A N 1
ATOM 906 C CA . SER A 1 110 ? -8.731 14.256 18.182 1.00 93.12 110 SER A CA 1
ATOM 907 C C . SER A 1 110 ? -8.112 13.735 16.876 1.00 93.12 110 SER A C 1
ATOM 909 O O . SER A 1 110 ? -7.131 14.302 16.399 1.00 93.12 110 SER A O 1
ATOM 911 N N . LEU A 1 111 ? -8.678 12.674 16.285 1.00 93.31 111 LEU A N 1
ATOM 912 C CA . LEU A 1 111 ? -8.229 12.127 14.999 1.00 93.31 111 LEU A CA 1
ATOM 913 C C . LEU A 1 111 ? -8.885 12.829 13.800 1.00 93.31 111 LEU A C 1
ATOM 915 O O . LEU A 1 111 ? -8.275 12.955 12.743 1.00 93.31 111 LEU A O 1
ATOM 919 N N . THR A 1 112 ? -10.133 13.274 13.952 1.00 93.00 112 THR A N 1
ATOM 920 C CA . THR A 1 112 ? -10.963 13.837 12.869 1.00 93.00 112 THR A CA 1
ATOM 921 C C . THR A 1 112 ? -10.990 15.364 12.822 1.00 93.00 112 THR A C 1
ATOM 923 O O . THR A 1 112 ? -11.684 15.943 11.986 1.00 93.00 112 THR A O 1
ATOM 926 N N . SER A 1 113 ? -10.226 16.033 13.685 1.00 92.44 113 SER A N 1
ATOM 927 C CA . SER A 1 113 ? -10.141 17.493 13.744 1.00 92.44 113 SER A CA 1
ATOM 928 C C . SER A 1 113 ? -8.697 18.002 13.807 1.00 92.44 113 SER A C 1
ATOM 930 O O . SER A 1 113 ? -7.739 17.240 13.957 1.00 92.44 113 SER A O 1
ATOM 932 N N . GLY A 1 114 ? -8.540 19.316 13.635 1.00 94.31 114 GLY A N 1
ATOM 933 C CA . GLY A 1 114 ? -7.256 20.002 13.740 1.00 94.31 114 GLY A CA 1
ATOM 934 C C . GLY A 1 114 ? -6.259 19.667 12.626 1.00 94.31 114 GLY A C 1
ATOM 935 O O . GLY A 1 114 ? -6.612 19.243 11.522 1.00 94.31 114 GLY A O 1
ATOM 936 N N . MET A 1 115 ? -4.979 19.883 12.931 1.00 93.50 115 MET A N 1
ATOM 937 C CA . MET A 1 115 ? -3.879 19.743 11.974 1.00 93.50 115 MET A CA 1
ATOM 938 C C . MET A 1 115 ? -3.680 18.297 11.509 1.00 93.50 115 MET A C 1
ATOM 940 O O . MET A 1 115 ? -3.471 18.064 10.321 1.00 93.50 115 MET A O 1
ATOM 944 N N . ARG A 1 116 ? -3.812 17.317 12.413 1.00 92.94 116 ARG A N 1
ATOM 945 C CA . ARG A 1 116 ? -3.654 15.888 12.086 1.00 92.94 116 ARG A CA 1
ATOM 946 C C . ARG A 1 116 ? -4.638 15.438 11.015 1.00 92.94 116 ARG A C 1
ATOM 948 O O . ARG A 1 116 ? -4.237 14.796 10.048 1.00 92.94 116 ARG A O 1
ATOM 955 N N . TRP A 1 117 ? -5.899 15.851 11.134 1.00 95.31 117 TRP A N 1
ATOM 956 C CA . TRP A 1 117 ? -6.900 15.570 10.112 1.00 95.31 117 TRP A CA 1
ATOM 957 C C . TRP A 1 117 ? -6.588 16.260 8.780 1.00 95.31 117 TRP A C 1
ATOM 959 O O . TRP A 1 117 ? -6.843 15.705 7.713 1.00 95.31 117 TRP A O 1
ATOM 969 N N . SER A 1 118 ? -6.008 17.463 8.819 1.00 95.75 118 SER A N 1
ATOM 970 C CA . SER A 1 118 ? -5.541 18.137 7.606 1.00 95.75 118 SER A CA 1
ATOM 971 C C . SER A 1 118 ? -4.446 17.335 6.900 1.00 95.75 118 SER A C 1
ATOM 973 O O . SER A 1 118 ? -4.605 17.006 5.727 1.00 95.75 118 SER A O 1
ATOM 975 N N . ILE A 1 119 ? -3.401 16.930 7.631 1.00 95.50 119 ILE A N 1
ATOM 976 C CA . ILE A 1 119 ? -2.307 16.086 7.121 1.00 95.50 119 ILE A CA 1
ATOM 977 C C . ILE A 1 119 ? -2.862 14.779 6.549 1.00 95.50 119 ILE A C 1
ATOM 979 O O . ILE A 1 119 ? -2.527 14.402 5.429 1.00 95.50 119 ILE A O 1
ATOM 983 N N . TYR A 1 120 ? -3.784 14.133 7.266 1.00 96.56 120 TYR A N 1
ATOM 984 C CA . TYR A 1 120 ? -4.443 12.920 6.795 1.00 96.56 120 TYR A CA 1
ATOM 985 C C . TYR A 1 120 ? -5.136 13.118 5.438 1.00 96.56 120 TYR A C 1
ATOM 987 O O . TYR A 1 120 ? -5.002 12.282 4.545 1.00 96.56 120 TYR A O 1
ATOM 995 N N . LYS A 1 121 ? -5.845 14.240 5.237 1.00 96.38 121 LYS A N 1
ATOM 996 C CA . LYS A 1 121 ? -6.466 14.561 3.940 1.00 96.38 121 LYS A CA 1
ATOM 997 C C . LYS A 1 121 ? -5.431 14.708 2.824 1.00 96.38 121 LYS A C 1
ATOM 999 O O . LYS A 1 121 ? -5.727 14.302 1.705 1.00 96.38 121 LYS A O 1
ATOM 1004 N N . TYR A 1 122 ? -4.254 15.272 3.099 1.00 96.19 122 TYR A N 1
ATOM 1005 C CA . TYR A 1 122 ? -3.174 15.348 2.110 1.00 96.19 122 TYR A CA 1
ATOM 1006 C C . TYR A 1 122 ? -2.617 13.966 1.777 1.00 96.19 122 TYR A C 1
ATOM 1008 O O . TYR A 1 122 ? -2.534 13.639 0.598 1.00 96.19 122 TYR A O 1
ATOM 1016 N N . ILE A 1 123 ? -2.340 13.129 2.783 1.00 96.62 123 ILE A N 1
ATOM 1017 C CA . ILE A 1 123 ? -1.910 11.736 2.575 1.00 96.62 123 ILE A CA 1
ATOM 1018 C C . ILE A 1 123 ? -2.931 10.989 1.712 1.00 96.62 123 ILE A C 1
ATOM 1020 O O . ILE A 1 123 ? -2.558 10.334 0.743 1.00 96.62 123 ILE A O 1
ATOM 1024 N N . MET A 1 124 ? -4.223 11.129 2.017 1.00 97.12 124 MET A N 1
ATOM 1025 C CA . MET A 1 124 ? -5.302 10.512 1.246 1.00 97.12 124 MET A CA 1
ATOM 1026 C C . MET A 1 124 ? -5.329 11.013 -0.204 1.00 97.12 124 MET A C 1
ATOM 1028 O O . MET A 1 124 ? -5.374 10.195 -1.11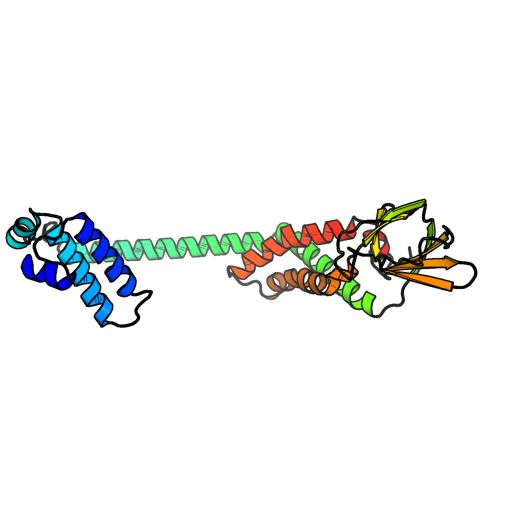5 1.00 97.12 124 MET A O 1
ATOM 1032 N N . ARG A 1 125 ? -5.232 12.329 -0.441 1.00 96.88 125 ARG A N 1
ATOM 1033 C CA . ARG A 1 125 ? -5.196 12.903 -1.801 1.00 96.88 125 ARG A CA 1
ATOM 1034 C C . ARG A 1 125 ? -3.985 12.424 -2.596 1.00 96.88 125 ARG A C 1
ATOM 1036 O O . ARG A 1 125 ? -4.152 12.002 -3.731 1.00 96.88 125 ARG A O 1
ATOM 1043 N N . ILE A 1 126 ? -2.793 12.454 -2.001 1.00 95.88 126 ILE A N 1
ATOM 1044 C CA . ILE A 1 126 ? -1.559 11.974 -2.638 1.00 95.88 126 ILE A CA 1
ATOM 1045 C C . ILE A 1 126 ? -1.683 10.484 -2.964 1.00 95.88 126 ILE A C 1
ATOM 1047 O O . ILE A 1 126 ? -1.359 10.073 -4.073 1.00 95.88 126 ILE A O 1
ATOM 1051 N N . SER A 1 127 ? -2.219 9.686 -2.037 1.00 97.00 127 SER A N 1
ATOM 1052 C CA . SER A 1 127 ? -2.453 8.257 -2.266 1.00 97.00 127 SER A CA 1
ATOM 1053 C C . SER A 1 127 ? -3.437 8.029 -3.418 1.00 97.00 127 SER A C 1
ATOM 1055 O O . SER A 1 127 ? -3.175 7.202 -4.281 1.00 97.00 127 SER A O 1
ATOM 1057 N N . LEU A 1 128 ? -4.525 8.803 -3.506 1.00 97.12 128 LEU A N 1
ATOM 1058 C CA . LEU A 1 128 ? -5.450 8.728 -4.642 1.00 97.12 128 LEU A CA 1
ATOM 1059 C C . LEU A 1 128 ? -4.781 9.100 -5.970 1.00 97.12 128 LEU A C 1
ATOM 1061 O O . LEU A 1 128 ? -5.016 8.421 -6.966 1.00 97.12 128 LEU A O 1
ATOM 1065 N N . VAL A 1 129 ? -3.945 10.142 -5.990 1.00 95.62 129 VAL A N 1
ATOM 1066 C CA . VAL A 1 129 ? -3.187 10.534 -7.190 1.00 95.62 129 VAL A CA 1
ATOM 1067 C C . VAL A 1 129 ? -2.229 9.419 -7.607 1.00 95.62 129 VAL A C 1
ATOM 1069 O O . VAL A 1 129 ? -2.200 9.064 -8.779 1.00 95.62 129 VAL A O 1
ATOM 1072 N N . LEU A 1 130 ? -1.507 8.810 -6.662 1.00 95.19 130 LEU A N 1
ATOM 1073 C CA . LEU A 1 130 ? -0.627 7.669 -6.934 1.00 95.19 130 LEU A CA 1
ATOM 1074 C C . LEU A 1 130 ? -1.403 6.446 -7.436 1.00 95.19 130 LEU A C 1
ATOM 1076 O O . LEU A 1 130 ? -0.981 5.811 -8.397 1.00 95.19 130 LEU A O 1
ATOM 1080 N N . ALA A 1 131 ? -2.547 6.122 -6.829 1.00 96.38 131 ALA A N 1
ATOM 1081 C CA . ALA A 1 131 ? -3.401 5.024 -7.278 1.00 96.38 131 ALA A CA 1
ATOM 1082 C C . ALA A 1 131 ? -3.908 5.256 -8.708 1.00 96.38 131 ALA A C 1
ATOM 1084 O O . ALA A 1 131 ? -3.918 4.329 -9.520 1.00 96.38 131 ALA A O 1
ATOM 1085 N N . LEU A 1 132 ? -4.299 6.494 -9.023 1.00 95.12 132 LEU A N 1
ATOM 1086 C CA . LEU A 1 132 ? -4.739 6.881 -10.356 1.00 95.12 132 LEU A CA 1
ATOM 1087 C C . LEU A 1 132 ? -3.587 6.812 -11.361 1.00 95.12 132 LEU A C 1
ATOM 1089 O O . LEU A 1 132 ? -3.760 6.167 -12.387 1.00 95.12 132 LEU A O 1
ATOM 1093 N N . ALA A 1 133 ? -2.419 7.376 -11.041 1.00 93.50 133 ALA A N 1
ATOM 1094 C CA . ALA A 1 133 ? -1.224 7.301 -11.880 1.00 93.50 133 ALA A CA 1
ATOM 1095 C C . ALA A 1 133 ? -0.852 5.842 -12.182 1.00 93.50 133 ALA A C 1
ATOM 1097 O O . ALA A 1 133 ? 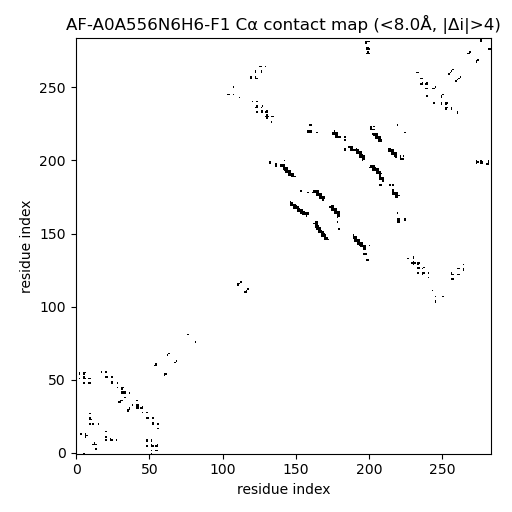-0.793 5.450 -13.340 1.00 93.50 133 ALA A O 1
ATOM 1098 N N . LEU A 1 134 ? -0.733 4.990 -11.159 1.00 93.56 134 LEU A N 1
ATOM 1099 C CA . LEU A 1 134 ? -0.442 3.563 -11.344 1.00 93.56 134 LEU A CA 1
ATOM 1100 C C . LEU A 1 134 ? -1.482 2.854 -12.225 1.00 93.56 134 LEU A C 1
ATOM 1102 O O . LEU A 1 134 ? -1.144 1.935 -12.972 1.00 93.56 134 LEU A O 1
ATOM 1106 N N . SER A 1 135 ? -2.750 3.255 -12.132 1.00 93.69 135 SER A N 1
ATOM 1107 C CA . SER A 1 135 ? -3.823 2.681 -12.945 1.00 93.69 135 SER A CA 1
ATOM 1108 C C . SER A 1 135 ? -3.730 3.134 -14.404 1.00 93.69 135 SER A C 1
ATOM 1110 O O . SER A 1 135 ? -3.881 2.313 -15.308 1.00 93.69 135 SER A O 1
ATOM 1112 N N . THR A 1 136 ? -3.467 4.420 -14.647 1.00 92.31 136 THR A N 1
ATOM 1113 C CA . THR A 1 136 ? -3.420 5.009 -15.992 1.00 92.31 136 THR A CA 1
ATOM 1114 C C . THR A 1 136 ? -2.143 4.653 -16.743 1.00 92.31 136 THR A C 1
ATOM 1116 O O . THR A 1 136 ? -2.214 4.379 -17.938 1.00 92.31 136 THR A O 1
ATOM 1119 N N . GLU A 1 137 ? -1.001 4.539 -16.059 1.00 90.69 137 GLU A N 1
ATOM 1120 C CA . GLU A 1 137 ? 0.268 4.093 -16.656 1.00 90.69 137 GLU A CA 1
ATOM 1121 C C . GLU A 1 137 ? 0.170 2.723 -17.328 1.00 90.69 137 GLU A C 1
ATOM 1123 O O . GLU A 1 137 ? 0.978 2.408 -18.192 1.00 90.69 137 GLU A O 1
ATOM 1128 N N . TYR A 1 138 ? -0.800 1.884 -16.948 1.00 87.81 138 TYR A N 1
ATOM 1129 C CA . TYR A 1 138 ? -0.992 0.599 -17.616 1.00 87.81 138 TYR A CA 1
ATOM 1130 C C . TYR A 1 138 ? -1.391 0.731 -19.084 1.00 87.81 138 TYR A C 1
ATOM 1132 O O . TYR A 1 138 ? -1.057 -0.136 -19.887 1.00 87.81 138 TYR A O 1
ATOM 1140 N N . PHE A 1 139 ? -2.148 1.776 -19.399 1.00 90.38 139 PHE A N 1
ATOM 1141 C CA . PHE A 1 139 ? -2.739 1.983 -20.715 1.00 90.38 139 PHE A CA 1
ATOM 1142 C C . PHE A 1 139 ? -1.939 2.973 -21.559 1.00 90.38 139 PHE A C 1
ATOM 1144 O O . PHE A 1 139 ? -2.153 3.057 -22.766 1.00 90.38 139 PHE A O 1
ATOM 1151 N N . LEU A 1 140 ? -1.041 3.730 -20.930 1.00 90.81 140 LEU A N 1
ATOM 1152 C CA . LEU A 1 140 ? -0.197 4.702 -21.608 1.00 90.81 140 LEU A CA 1
ATOM 1153 C C . LEU A 1 140 ? 0.985 4.022 -22.316 1.00 90.81 140 LEU A C 1
ATOM 1155 O O . LEU A 1 140 ? 1.437 2.953 -21.893 1.00 90.81 140 LEU A O 1
ATOM 1159 N N . PRO A 1 141 ? 1.491 4.630 -23.404 1.00 90.62 141 PRO A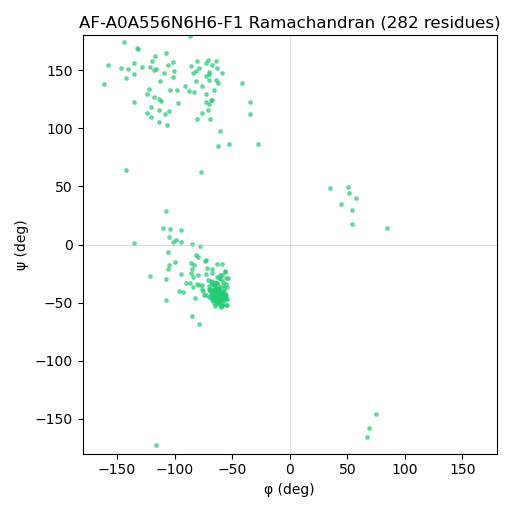 N 1
ATOM 1160 C CA . PRO A 1 141 ? 2.700 4.155 -24.061 1.00 90.62 141 PRO A CA 1
ATOM 1161 C C . PRO A 1 141 ? 3.919 4.274 -23.133 1.00 90.62 141 PRO A C 1
ATOM 1163 O O . PRO A 1 141 ? 3.924 5.049 -22.180 1.00 90.62 141 PRO A O 1
ATOM 1166 N N . MET A 1 142 ? 4.954 3.482 -23.410 1.00 91.00 142 MET A N 1
ATOM 1167 C CA . MET A 1 142 ? 6.212 3.529 -22.657 1.00 91.00 142 MET A CA 1
ATOM 1168 C C . MET A 1 142 ? 7.122 4.631 -23.199 1.00 91.00 142 MET A C 1
ATOM 1170 O O . MET A 1 142 ? 7.149 4.876 -24.408 1.00 91.00 142 MET A O 1
ATOM 1174 N N . HIS A 1 143 ? 7.903 5.239 -22.311 1.00 90.50 143 HIS A N 1
ATOM 1175 C CA . HIS A 1 143 ? 9.026 6.088 -22.683 1.00 90.50 143 HIS A CA 1
ATOM 1176 C C . HIS A 1 143 ? 10.282 5.246 -22.912 1.00 90.50 143 HIS A C 1
ATOM 1178 O O . HIS A 1 143 ? 10.422 4.139 -22.386 1.00 90.50 143 HIS A O 1
ATOM 1184 N N . TYR A 1 144 ? 11.174 5.767 -23.749 1.00 92.38 144 TYR A N 1
ATOM 1185 C CA . TYR A 1 144 ? 12.419 5.113 -24.127 1.00 92.38 144 TYR A CA 1
ATOM 1186 C C . TYR A 1 144 ? 13.573 6.044 -23.798 1.00 92.38 144 TYR A C 1
ATOM 1188 O O . TYR A 1 144 ? 13.714 7.101 -24.409 1.00 92.38 144 TYR A O 1
ATOM 1196 N N . GLU A 1 145 ? 14.396 5.641 -22.840 1.00 91.44 145 GLU A N 1
ATOM 1197 C CA . GLU A 1 145 ? 15.505 6.455 -22.358 1.00 91.44 145 GLU A CA 1
ATOM 1198 C C . GLU A 1 145 ? 16.842 5.752 -22.624 1.00 91.44 145 GLU A C 1
ATOM 1200 O O . GLU A 1 145 ? 16.998 4.589 -22.240 1.00 91.44 145 GLU A O 1
ATOM 1205 N N . PRO A 1 146 ? 17.813 6.414 -23.280 1.00 94.25 146 PRO A N 1
ATOM 1206 C CA . PRO A 1 146 ? 19.124 5.829 -23.524 1.00 94.25 146 PRO A CA 1
ATOM 1207 C C . PRO A 1 146 ? 19.986 5.849 -22.255 1.00 94.25 146 PRO A C 1
ATOM 1209 O O . PRO A 1 146 ? 20.083 6.872 -21.562 1.00 94.25 146 PRO A O 1
ATOM 1212 N N . ASP A 1 147 ? 20.666 4.738 -21.993 1.00 94.75 147 ASP A N 1
ATOM 1213 C CA . ASP A 1 147 ? 21.612 4.550 -20.890 1.00 94.75 147 ASP A CA 1
ATOM 1214 C C . ASP A 1 147 ? 22.783 3.661 -21.348 1.00 94.75 147 ASP A C 1
ATOM 1216 O O . ASP A 1 147 ? 22.780 3.140 -22.467 1.00 94.75 147 ASP A O 1
ATOM 1220 N N . VAL A 1 148 ? 23.788 3.486 -20.493 1.00 93.81 148 VAL A N 1
ATOM 1221 C CA . VAL A 1 148 ? 24.965 2.655 -20.777 1.00 93.81 148 VAL A CA 1
ATOM 1222 C C . VAL A 1 148 ? 25.120 1.592 -19.696 1.00 93.81 148 VAL A C 1
ATOM 1224 O O . VAL A 1 148 ? 25.108 1.884 -18.500 1.00 93.81 148 VAL A O 1
ATOM 1227 N N . LEU A 1 149 ? 25.268 0.340 -20.122 1.00 91.56 149 LEU A N 1
ATOM 1228 C CA . LEU A 1 149 ? 25.552 -0.804 -19.268 1.00 91.56 149 LEU A CA 1
ATOM 1229 C C . LEU A 1 149 ? 27.050 -0.850 -18.944 1.00 91.56 149 LEU A C 1
ATOM 1231 O O . LEU A 1 149 ? 27.868 -1.198 -19.791 1.00 91.56 149 LEU A O 1
ATOM 1235 N N . ILE A 1 150 ? 27.400 -0.538 -17.696 1.00 91.62 150 ILE A N 1
ATOM 1236 C CA . ILE A 1 150 ? 28.793 -0.491 -17.222 1.00 91.62 150 ILE A CA 1
ATOM 1237 C C . ILE A 1 150 ? 29.239 -1.848 -16.6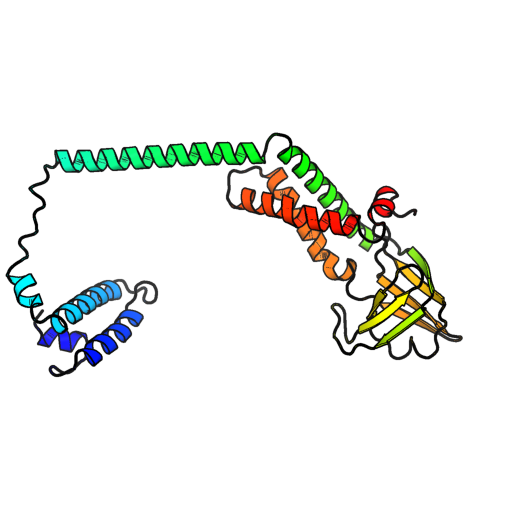72 1.00 91.62 150 ILE A C 1
ATOM 1239 O O . ILE A 1 150 ? 30.404 -2.228 -16.781 1.00 91.62 150 ILE A O 1
ATOM 1243 N N . GLY A 1 151 ? 28.323 -2.604 -16.067 1.00 86.75 151 GLY A N 1
ATOM 1244 C CA . GLY A 1 151 ? 28.676 -3.860 -15.419 1.00 86.75 151 GLY A CA 1
ATOM 1245 C C . GLY A 1 151 ? 27.510 -4.820 -15.270 1.00 86.75 151 GLY A C 1
ATOM 1246 O O . GLY A 1 151 ? 26.348 -4.424 -15.193 1.00 86.75 151 GLY A O 1
ATOM 1247 N N . SER A 1 152 ? 27.833 -6.110 -15.195 1.00 87.00 152 SER A N 1
ATOM 1248 C CA . SER A 1 152 ? 26.868 -7.153 -14.862 1.00 87.00 152 SER A CA 1
ATOM 1249 C C . SER A 1 152 ? 27.498 -8.222 -13.973 1.00 87.00 152 SER A C 1
ATOM 1251 O O . SER A 1 152 ? 28.665 -8.580 -14.120 1.00 87.00 152 SER A O 1
ATOM 1253 N N . SER A 1 153 ? 26.714 -8.736 -13.030 1.00 85.62 153 SER A N 1
ATOM 1254 C CA . SER A 1 153 ? 27.081 -9.867 -12.185 1.00 85.62 153 SER A CA 1
ATOM 1255 C C . SER A 1 153 ? 25.909 -10.836 -12.106 1.00 85.62 153 SER A C 1
ATOM 1257 O O . SER A 1 153 ? 24.783 -10.473 -11.748 1.00 85.62 153 SER A O 1
ATOM 1259 N N . LYS A 1 154 ? 26.160 -12.085 -12.506 1.00 80.12 154 LYS A N 1
ATOM 1260 C CA . LYS A 1 154 ? 25.138 -13.133 -12.530 1.00 80.12 154 LYS A CA 1
ATOM 1261 C C . LYS A 1 154 ? 24.815 -13.558 -11.104 1.00 80.12 154 LYS A C 1
ATOM 1263 O O . LYS A 1 154 ? 25.706 -13.923 -10.344 1.00 80.12 154 LYS A O 1
ATOM 1268 N N . SER A 1 155 ? 23.528 -13.578 -10.774 1.00 77.00 155 SER A N 1
ATOM 1269 C CA . SER A 1 155 ? 23.028 -14.189 -9.549 1.00 77.00 155 SER A CA 1
ATOM 1270 C C . SER A 1 155 ? 22.260 -15.465 -9.892 1.00 77.00 155 SER A C 1
ATOM 1272 O O . SER A 1 155 ? 21.643 -15.590 -10.949 1.00 77.00 155 SER A O 1
ATOM 1274 N N . LEU A 1 156 ? 22.312 -16.448 -8.997 1.00 73.19 156 LEU A N 1
ATOM 1275 C CA . LEU A 1 156 ? 21.469 -17.643 -9.077 1.00 73.19 156 LEU A CA 1
ATOM 1276 C C . LEU A 1 156 ? 20.191 -17.490 -8.245 1.00 73.19 156 LEU A C 1
ATOM 1278 O O . LEU A 1 156 ? 19.376 -18.407 -8.219 1.00 73.19 156 LEU A O 1
ATOM 1282 N N . ASN A 1 157 ? 19.984 -16.337 -7.608 1.00 81.81 157 ASN A N 1
ATOM 1283 C CA . ASN A 1 157 ? 18.777 -16.069 -6.838 1.00 81.81 157 ASN A CA 1
ATOM 1284 C C . ASN A 1 157 ? 17.568 -15.903 -7.759 1.00 81.81 157 ASN A C 1
ATOM 1286 O O . ASN A 1 157 ? 17.694 -15.397 -8.875 1.00 81.81 157 ASN A O 1
ATOM 1290 N N . ASN A 1 158 ? 16.395 -16.301 -7.273 1.00 85.62 158 ASN A N 1
ATOM 1291 C CA . ASN A 1 158 ? 15.144 -16.112 -7.996 1.00 85.62 158 ASN A CA 1
ATOM 1292 C C . ASN A 1 158 ? 14.605 -14.690 -7.805 1.00 85.62 158 ASN A C 1
ATOM 1294 O O . ASN A 1 158 ? 14.678 -14.132 -6.709 1.00 85.62 158 ASN A O 1
ATOM 1298 N N . GLY A 1 159 ? 14.059 -14.129 -8.882 1.00 83.19 159 GLY A N 1
ATOM 1299 C CA . GLY A 1 159 ? 13.348 -12.851 -8.881 1.00 83.19 159 GLY A CA 1
ATOM 1300 C C . GLY A 1 159 ? 11.863 -12.993 -8.546 1.00 83.19 159 GLY A C 1
ATOM 1301 O O . GLY A 1 159 ? 11.360 -14.100 -8.343 1.00 83.19 159 GLY A O 1
ATOM 1302 N N . ILE A 1 160 ? 11.149 -11.866 -8.512 1.00 82.81 160 ILE A N 1
ATOM 1303 C CA . ILE A 1 160 ? 9.697 -11.830 -8.272 1.00 82.81 160 ILE A CA 1
ATOM 1304 C C . ILE A 1 160 ? 8.927 -12.200 -9.538 1.00 82.81 160 ILE A C 1
ATOM 1306 O O . ILE A 1 160 ? 7.868 -12.820 -9.451 1.00 82.81 160 ILE A O 1
ATOM 1310 N N . ILE A 1 161 ? 9.426 -11.816 -10.716 1.00 76.31 161 ILE A N 1
ATOM 1311 C CA . ILE A 1 161 ? 8.669 -11.991 -11.957 1.00 76.31 161 ILE A CA 1
ATOM 1312 C C . ILE A 1 161 ? 8.881 -13.403 -12.519 1.00 76.31 161 ILE A C 1
ATOM 1314 O O . ILE A 1 161 ? 7.903 -14.139 -12.638 1.00 76.31 161 ILE A O 1
ATOM 1318 N N . LYS A 1 162 ? 10.120 -13.795 -12.879 1.00 71.69 162 LYS A N 1
ATOM 1319 C CA . LYS A 1 162 ? 10.473 -15.148 -13.372 1.00 71.69 162 LYS A CA 1
ATOM 1320 C C . LYS A 1 162 ? 11.976 -15.443 -13.264 1.00 71.69 162 LYS A C 1
ATOM 1322 O O . LYS A 1 162 ? 12.793 -14.648 -13.713 1.00 71.69 162 LYS A O 1
ATOM 1327 N N . GLY A 1 163 ? 12.308 -16.663 -12.832 1.00 77.25 163 GLY A N 1
ATOM 1328 C CA . GLY A 1 163 ? 13.637 -17.265 -12.997 1.00 77.25 163 GLY A CA 1
ATOM 1329 C C . GLY A 1 163 ? 14.758 -16.589 -12.204 1.00 77.25 163 GLY A C 1
ATOM 1330 O O . GLY A 1 163 ? 14.513 -15.814 -11.280 1.00 77.25 163 GLY A O 1
ATOM 1331 N N . ASN A 1 164 ? 15.998 -16.922 -12.563 1.00 85.56 164 ASN A N 1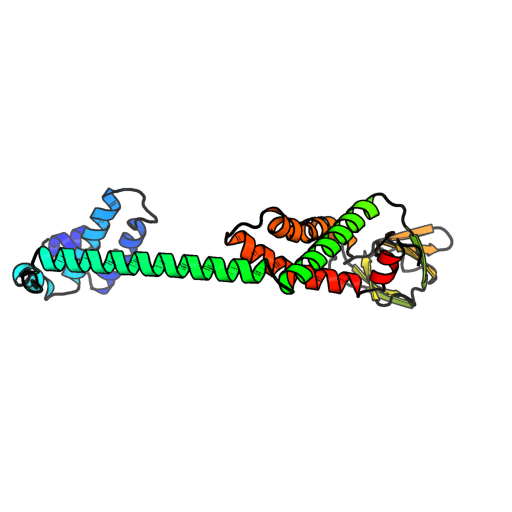
ATOM 1332 C CA . ASN A 1 164 ? 17.186 -16.348 -11.943 1.00 85.56 164 ASN A CA 1
ATOM 1333 C C . ASN A 1 164 ? 17.387 -14.896 -12.396 1.00 85.56 164 ASN A C 1
ATOM 1335 O O . ASN A 1 164 ? 17.145 -14.567 -13.559 1.00 85.56 164 ASN A O 1
ATOM 1339 N N . ILE A 1 165 ? 17.884 -14.046 -11.504 1.00 90.06 165 ILE A N 1
ATOM 1340 C CA . ILE A 1 165 ? 18.161 -12.631 -11.785 1.00 90.06 165 ILE A CA 1
ATOM 1341 C C . ILE A 1 165 ? 19.646 -12.375 -12.034 1.00 90.06 165 ILE A C 1
ATOM 1343 O O . ILE A 1 165 ? 20.522 -13.109 -11.596 1.00 90.06 165 ILE A O 1
ATOM 1347 N N . THR A 1 166 ? 19.956 -11.295 -12.731 1.00 89.19 166 THR A N 1
ATOM 1348 C CA . THR A 1 166 ? 21.313 -10.764 -12.896 1.00 89.19 166 THR A CA 1
ATOM 1349 C C . THR A 1 166 ? 21.311 -9.337 -12.374 1.00 89.19 166 THR A C 1
ATOM 1351 O O . THR A 1 166 ? 20.377 -8.590 -12.656 1.00 89.19 166 THR A O 1
ATOM 1354 N N . SER A 1 167 ? 22.310 -8.963 -11.575 1.00 90.75 167 SER A N 1
ATOM 1355 C CA . SER A 1 167 ? 22.487 -7.564 -11.191 1.00 90.75 167 SER A CA 1
ATOM 1356 C C . SER A 1 167 ? 23.241 -6.844 -12.296 1.00 90.75 167 SER A C 1
ATOM 1358 O O . SER A 1 167 ? 24.288 -7.329 -12.727 1.00 90.75 167 SER A O 1
ATOM 1360 N N . ILE A 1 168 ? 22.735 -5.698 -12.719 1.00 91.00 168 ILE A N 1
ATOM 1361 C CA . ILE A 1 168 ? 23.365 -4.832 -13.708 1.00 91.00 168 ILE A CA 1
ATOM 1362 C C . ILE A 1 168 ? 23.611 -3.453 -13.120 1.00 91.00 168 ILE A C 1
ATOM 1364 O O . ILE A 1 168 ? 22.890 -3.025 -12.219 1.00 91.00 168 ILE A O 1
ATOM 1368 N N . GLU A 1 169 ? 24.620 -2.767 -13.631 1.00 92.50 169 GLU A N 1
ATOM 1369 C CA . GLU A 1 169 ? 24.963 -1.403 -13.253 1.00 92.50 169 GLU A CA 1
ATOM 1370 C C . GLU A 1 169 ? 24.888 -0.512 -14.489 1.00 92.50 169 GLU A C 1
ATOM 1372 O O . GLU A 1 169 ? 25.571 -0.757 -15.485 1.00 92.50 169 GLU A O 1
ATOM 1377 N N . LEU A 1 170 ? 23.992 0.468 -14.424 1.00 92.25 170 LEU A N 1
ATOM 1378 C CA . LEU A 1 170 ? 23.757 1.466 -15.454 1.00 92.25 170 LEU A CA 1
ATOM 1379 C C . LEU A 1 170 ? 24.428 2.779 -15.062 1.00 92.25 170 LEU A C 1
ATOM 1381 O O . LEU A 1 170 ? 24.416 3.145 -13.885 1.00 92.25 170 LEU A O 1
ATOM 1385 N N . GLU A 1 171 ? 24.950 3.502 -16.047 1.00 92.75 171 GLU A N 1
ATOM 1386 C CA . GLU A 1 171 ? 25.654 4.767 -15.835 1.00 92.75 171 GLU A CA 1
ATOM 1387 C C . GLU A 1 171 ? 24.784 5.814 -15.143 1.00 92.75 171 GLU A C 1
ATOM 1389 O O . GLU A 1 171 ? 25.175 6.367 -14.115 1.00 92.75 171 GLU A O 1
ATOM 1394 N N . LYS A 1 172 ? 23.579 6.064 -15.665 1.00 89.88 172 LYS A N 1
ATOM 1395 C CA . LYS A 1 172 ? 22.714 7.130 -15.139 1.00 89.88 172 LYS A CA 1
ATOM 1396 C C . LYS A 1 172 ? 21.895 6.687 -13.936 1.00 89.88 172 LYS A C 1
ATOM 1398 O O . LYS A 1 172 ? 21.621 7.478 -13.038 1.00 89.88 172 LYS A O 1
ATOM 1403 N N . ARG A 1 173 ? 21.436 5.433 -13.941 1.00 84.94 173 ARG A N 1
ATOM 1404 C CA . ARG A 1 173 ? 20.400 4.950 -13.013 1.00 84.94 173 ARG A CA 1
ATOM 1405 C C . ARG A 1 173 ? 20.943 4.053 -11.894 1.00 84.94 173 ARG A C 1
ATOM 1407 O O . ARG A 1 173 ? 20.185 3.704 -10.986 1.00 84.94 173 ARG A O 1
ATOM 1414 N N . GLY A 1 174 ? 22.226 3.692 -11.933 1.00 89.62 174 GLY A N 1
ATOM 1415 C CA . GLY A 1 174 ? 22.877 2.852 -10.933 1.00 89.62 174 GLY A CA 1
ATOM 1416 C C . GLY A 1 174 ? 22.497 1.376 -11.050 1.00 89.62 174 GLY A C 1
ATOM 1417 O O . GLY A 1 174 ? 22.300 0.841 -12.142 1.00 89.62 174 GLY A O 1
ATOM 1418 N N . ARG A 1 175 ? 22.424 0.679 -9.911 1.00 91.31 175 ARG A N 1
ATOM 1419 C CA . ARG A 1 175 ? 22.277 -0.781 -9.881 1.00 91.31 175 ARG A CA 1
ATOM 1420 C C . ARG A 1 175 ? 20.822 -1.243 -9.938 1.00 91.31 175 ARG A C 1
ATOM 1422 O O . ARG A 1 175 ? 20.001 -0.831 -9.122 1.00 91.31 175 ARG A O 1
ATOM 1429 N N . TYR A 1 176 ? 20.548 -2.200 -10.820 1.00 91.81 176 TYR A N 1
ATOM 1430 C CA . TYR A 1 176 ? 19.258 -2.875 -10.959 1.00 91.81 176 TYR A CA 1
ATOM 1431 C C . TYR A 1 176 ? 19.401 -4.387 -11.011 1.00 91.81 176 TYR A C 1
ATOM 1433 O O . TYR A 1 176 ? 20.488 -4.929 -11.198 1.00 91.81 176 TYR A O 1
ATOM 1441 N N . TYR A 1 177 ? 18.265 -5.065 -10.897 1.00 91.25 177 TYR A N 1
ATOM 1442 C CA . TYR A 1 177 ? 18.143 -6.482 -11.183 1.00 91.25 177 TYR A CA 1
ATOM 1443 C C . TYR A 1 177 ? 17.276 -6.674 -12.416 1.00 91.25 177 TYR A C 1
ATOM 1445 O O . TYR A 1 177 ? 16.279 -5.984 -12.610 1.00 91.25 177 TYR A O 1
ATOM 1453 N N . VAL A 1 178 ? 17.661 -7.627 -13.244 1.00 90.75 178 VAL A N 1
ATOM 1454 C CA . VAL A 1 178 ? 16.984 -7.987 -14.488 1.00 90.75 178 VAL A CA 1
ATOM 1455 C C . VAL A 1 178 ? 16.890 -9.498 -14.577 1.00 90.75 178 VAL A C 1
ATOM 1457 O O . VAL A 1 178 ? 17.690 -10.214 -13.970 1.00 90.75 178 VAL A O 1
ATOM 1460 N N . GLN A 1 179 ? 15.931 -10.008 -15.341 1.00 89.75 179 GLN A N 1
ATOM 1461 C CA . GLN A 1 179 ? 15.860 -11.446 -15.577 1.00 89.75 179 GLN A CA 1
ATOM 1462 C C . GLN A 1 179 ? 17.086 -11.933 -16.341 1.00 89.75 179 GLN A C 1
ATOM 1464 O O . GLN A 1 179 ? 17.589 -11.279 -17.255 1.00 89.75 179 GLN A O 1
ATOM 1469 N N . ASN A 1 180 ? 17.574 -13.109 -15.968 1.00 84.81 180 ASN A N 1
ATOM 1470 C CA . ASN A 1 180 ? 18.715 -13.699 -16.635 1.00 84.81 180 ASN A CA 1
ATOM 1471 C C . ASN A 1 180 ? 18.330 -14.131 -18.055 1.00 84.81 180 ASN A C 1
ATOM 1473 O O . ASN A 1 180 ? 17.625 -15.119 -18.258 1.00 84.81 180 ASN A O 1
ATOM 1477 N N . ASN A 1 181 ? 18.835 -13.397 -19.040 1.00 78.06 181 ASN A N 1
ATOM 1478 C CA . ASN A 1 181 ? 18.764 -13.767 -20.441 1.00 78.06 181 ASN A CA 1
ATOM 1479 C C . ASN A 1 181 ? 20.145 -14.216 -20.932 1.00 78.06 181 ASN A C 1
ATOM 1481 O O . ASN A 1 181 ? 21.008 -13.387 -21.198 1.00 78.06 181 ASN A O 1
ATOM 1485 N N . ARG A 1 182 ? 20.359 -15.530 -21.072 1.00 67.31 182 ARG A N 1
ATOM 1486 C CA . ARG A 1 182 ? 21.674 -16.101 -21.424 1.00 67.31 182 ARG A CA 1
ATOM 1487 C C . ARG A 1 182 ? 22.293 -15.508 -22.694 1.00 67.31 182 ARG A C 1
ATOM 1489 O O . ARG A 1 182 ? 23.514 -15.476 -22.768 1.00 67.31 182 ARG A O 1
ATOM 1496 N N . TYR A 1 183 ? 21.485 -15.046 -23.646 1.00 67.00 183 TYR A N 1
ATOM 1497 C CA . TYR A 1 183 ? 21.955 -14.567 -24.948 1.00 67.00 183 TYR A CA 1
ATOM 1498 C C . TYR A 1 183 ? 22.169 -13.048 -25.000 1.00 67.00 183 TYR A C 1
ATOM 1500 O O . TYR A 1 183 ? 23.028 -12.586 -25.739 1.00 67.00 183 TYR A O 1
ATOM 1508 N N . ALA A 1 184 ? 21.475 -12.275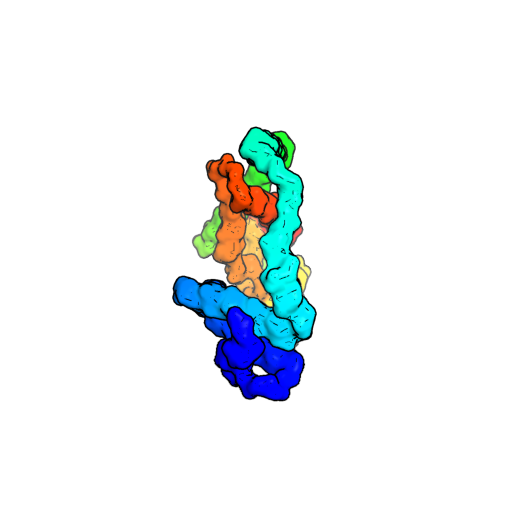 -24.159 1.00 67.81 184 ALA A N 1
ATOM 1509 C CA . ALA A 1 184 ? 21.504 -10.810 -24.214 1.00 67.81 184 ALA A CA 1
ATOM 1510 C C . ALA A 1 184 ? 22.805 -10.162 -23.705 1.00 67.81 184 ALA A C 1
ATOM 1512 O O . ALA A 1 184 ? 22.994 -8.969 -23.916 1.00 67.81 184 ALA A O 1
ATOM 1513 N N . TRP A 1 185 ? 23.663 -10.910 -23.000 1.00 68.31 185 TRP A N 1
ATOM 1514 C CA . TRP A 1 185 ? 24.815 -10.356 -22.267 1.00 68.31 185 TRP A CA 1
ATOM 1515 C C . TRP A 1 185 ? 26.178 -10.608 -22.909 1.00 68.31 185 TRP A C 1
ATOM 1517 O O . TRP A 1 185 ? 27.139 -9.945 -22.542 1.00 68.31 185 TRP A O 1
ATOM 1527 N N . LEU A 1 186 ? 26.302 -11.616 -23.779 1.00 69.12 186 LEU A N 1
ATOM 1528 C CA . LEU A 1 186 ? 27.611 -12.049 -24.289 1.00 69.12 186 LEU A CA 1
ATOM 1529 C C . LEU A 1 186 ? 28.097 -11.225 -25.484 1.00 69.12 186 LEU A C 1
ATOM 1531 O O . LEU A 1 186 ? 29.304 -11.124 -25.678 1.00 69.12 186 LEU A O 1
ATOM 1535 N N . TYR A 1 187 ? 27.175 -10.661 -26.267 1.00 72.88 187 TYR A N 1
ATOM 1536 C CA . TYR A 1 187 ? 27.488 -10.050 -27.565 1.00 72.88 187 TYR A CA 1
ATOM 1537 C C . TYR A 1 187 ? 26.810 -8.699 -27.799 1.00 72.88 187 TYR A C 1
ATOM 1539 O O . TYR A 1 187 ? 26.969 -8.120 -28.867 1.00 72.88 187 TYR A O 1
ATOM 1547 N N . ALA A 1 188 ? 26.040 -8.200 -26.831 1.00 81.62 188 ALA A N 1
ATOM 1548 C CA . ALA A 1 188 ? 25.349 -6.934 -26.998 1.00 81.62 188 ALA A CA 1
ATOM 1549 C C . ALA A 1 188 ? 26.268 -5.741 -26.724 1.00 81.62 188 ALA A C 1
ATOM 1551 O O . ALA A 1 188 ? 27.160 -5.810 -25.874 1.00 81.62 188 ALA A O 1
ATOM 1552 N N . TYR A 1 189 ? 25.999 -4.639 -27.418 1.00 88.38 189 TYR A N 1
ATOM 1553 C CA . TYR A 1 189 ? 26.648 -3.362 -27.165 1.00 88.38 189 TYR A CA 1
ATOM 1554 C C . TYR A 1 189 ? 26.335 -2.834 -25.754 1.00 88.38 189 TYR A C 1
ATOM 1556 O O . TYR A 1 189 ? 25.273 -3.147 -25.199 1.00 88.38 189 TYR A O 1
ATOM 1564 N N . PRO A 1 190 ? 27.245 -2.040 -25.158 1.00 89.31 190 PRO A N 1
ATOM 1565 C CA . PRO A 1 190 ? 27.014 -1.424 -23.856 1.00 89.31 190 PRO A CA 1
ATOM 1566 C C . PRO A 1 190 ? 25.903 -0.366 -23.898 1.00 89.31 190 PRO A C 1
ATOM 1568 O O . PRO A 1 190 ? 25.280 -0.112 -22.871 1.00 89.31 190 PRO A O 1
ATOM 1571 N N . GLU A 1 191 ? 25.614 0.242 -25.049 1.00 93.50 191 GLU A N 1
ATOM 1572 C CA . GLU A 1 191 ? 24.491 1.162 -25.208 1.00 93.50 191 GLU A CA 1
ATOM 1573 C C . GLU A 1 191 ? 23.156 0.418 -25.100 1.00 93.50 191 GLU A C 1
ATOM 1575 O O . GLU A 1 191 ? 22.865 -0.523 -25.846 1.00 93.50 191 GLU A O 1
ATOM 1580 N N . VAL A 1 192 ? 22.308 0.870 -24.177 1.00 92.88 192 VAL A N 1
ATOM 1581 C CA . VAL A 1 192 ? 21.008 0.258 -23.905 1.00 92.88 192 VAL A CA 1
ATOM 1582 C C . VAL A 1 192 ? 19.887 1.282 -23.945 1.00 92.88 192 VAL A C 1
ATOM 1584 O O . VAL A 1 192 ? 20.070 2.467 -23.672 1.00 92.88 192 VAL A O 1
ATOM 1587 N N . ILE A 1 193 ? 18.685 0.809 -24.264 1.00 94.75 193 ILE A N 1
ATOM 1588 C CA . ILE A 1 193 ? 17.466 1.619 -24.203 1.00 94.75 193 ILE A CA 1
ATOM 1589 C C . ILE A 1 193 ? 16.571 1.055 -23.106 1.00 94.75 193 ILE A C 1
ATOM 1591 O O . ILE A 1 193 ? 16.229 -0.127 -23.117 1.00 94.75 193 ILE A O 1
ATOM 1595 N N . ILE A 1 194 ? 16.167 1.896 -22.163 1.00 94.12 194 ILE A N 1
ATOM 1596 C CA . ILE A 1 194 ? 15.301 1.519 -21.048 1.00 94.12 194 ILE A CA 1
ATOM 1597 C C . ILE A 1 194 ? 13.853 1.879 -21.393 1.00 94.12 194 ILE A C 1
ATOM 1599 O O . ILE A 1 194 ? 13.545 3.040 -21.644 1.00 94.12 194 ILE A O 1
ATOM 1603 N N . GLU A 1 195 ? 12.962 0.883 -21.389 1.00 94.00 195 GLU A N 1
ATOM 1604 C CA . GLU A 1 195 ? 11.506 1.070 -21.416 1.00 94.00 195 GLU A CA 1
ATOM 1605 C C . GLU A 1 195 ? 11.048 1.513 -20.015 1.00 94.00 195 GLU A C 1
ATOM 1607 O O . GLU A 1 195 ? 11.133 0.722 -19.067 1.00 94.00 195 GLU A O 1
ATOM 1612 N N . THR A 1 196 ? 10.554 2.744 -19.873 1.00 92.50 196 THR A N 1
ATOM 1613 C CA . THR A 1 196 ? 10.066 3.321 -18.608 1.00 92.50 196 THR A CA 1
ATOM 1614 C C . THR A 1 196 ? 8.571 3.643 -18.659 1.00 92.50 196 THR A C 1
ATOM 1616 O O . THR A 1 196 ? 8.002 3.895 -19.723 1.00 92.50 196 THR A O 1
ATOM 1619 N N . THR A 1 197 ? 7.903 3.598 -17.501 1.00 91.88 197 THR A N 1
ATOM 1620 C CA . THR A 1 197 ? 6.491 4.006 -17.387 1.00 91.88 197 THR A CA 1
ATOM 1621 C C . THR A 1 197 ? 6.327 5.522 -17.475 1.00 91.88 197 THR A C 1
ATOM 1623 O O . THR A 1 197 ? 7.245 6.268 -17.158 1.00 91.88 197 THR A O 1
ATOM 1626 N N . TRP A 1 198 ? 5.139 5.982 -17.867 1.00 88.81 198 TRP A N 1
ATOM 1627 C CA . TRP A 1 198 ? 4.910 7.390 -18.193 1.00 88.81 198 TRP A CA 1
ATOM 1628 C C . TRP A 1 198 ? 5.045 8.366 -17.009 1.00 88.81 198 TRP A C 1
ATOM 1630 O O . TRP A 1 198 ? 5.726 9.370 -17.123 1.00 88.81 198 TRP A O 1
ATOM 1640 N N . PHE A 1 199 ? 4.395 8.116 -15.869 1.00 87.19 199 PHE A N 1
ATOM 1641 C CA . PHE A 1 199 ? 4.334 9.071 -14.749 1.00 87.19 199 PHE A CA 1
ATOM 1642 C C . PHE A 1 199 ? 5.440 8.860 -13.710 1.00 87.19 199 PHE A C 1
ATOM 1644 O O . PHE A 1 199 ? 5.984 9.815 -13.168 1.00 87.19 199 PHE A O 1
ATOM 1651 N N . LEU A 1 200 ? 5.743 7.606 -13.391 1.00 88.00 200 LEU A N 1
ATOM 1652 C CA . LEU A 1 200 ? 6.679 7.197 -12.347 1.00 88.00 200 LEU A CA 1
ATOM 1653 C C . LEU A 1 200 ? 8.042 6.774 -12.909 1.00 88.00 200 LEU A C 1
ATOM 1655 O O . LEU A 1 200 ? 8.870 6.300 -12.128 1.00 88.00 200 LEU A O 1
ATOM 1659 N N . HIS A 1 201 ? 8.250 6.864 -14.231 1.00 88.81 201 HIS A N 1
ATOM 1660 C CA . HIS A 1 201 ? 9.498 6.510 -14.931 1.00 88.81 201 HIS A CA 1
ATOM 1661 C C . HIS A 1 201 ? 10.102 5.184 -14.452 1.00 88.81 201 HIS A C 1
ATOM 1663 O O . HIS A 1 201 ? 11.322 4.995 -14.371 1.00 88.81 201 HIS A O 1
ATOM 1669 N N . THR A 1 202 ? 9.223 4.237 -14.104 1.00 90.88 202 THR A N 1
ATOM 1670 C CA . THR A 1 202 ? 9.630 2.959 -13.533 1.00 90.88 202 THR A CA 1
ATOM 1671 C C . THR A 1 202 ? 10.243 2.132 -14.655 1.00 90.88 202 THR A C 1
ATOM 1673 O O . THR A 1 202 ? 9.549 1.886 -15.640 1.00 90.88 202 THR A O 1
ATOM 1676 N N . PRO A 1 203 ? 11.500 1.674 -14.533 1.00 92.31 203 PRO A N 1
ATOM 1677 C CA . PRO A 1 203 ? 12.112 0.842 -15.557 1.00 92.31 203 PRO A CA 1
ATOM 1678 C C . PRO A 1 203 ? 11.406 -0.514 -15.602 1.00 92.31 203 PRO A C 1
ATOM 1680 O O . PRO A 1 203 ? 11.267 -1.196 -14.584 1.00 92.31 203 PRO A O 1
ATOM 1683 N N . VAL A 1 204 ? 10.914 -0.880 -16.784 1.00 92.44 204 VAL A N 1
ATOM 1684 C CA . VAL A 1 204 ? 10.151 -2.111 -17.024 1.00 92.44 204 VAL A CA 1
ATOM 1685 C C . VAL A 1 204 ? 10.990 -3.113 -17.798 1.00 92.44 204 VAL A C 1
ATOM 1687 O O . VAL A 1 204 ? 11.071 -4.278 -17.410 1.00 92.44 204 VAL A O 1
ATOM 1690 N N . LYS A 1 205 ? 11.644 -2.680 -18.882 1.00 92.56 205 LYS A N 1
ATOM 1691 C CA . LYS A 1 205 ? 12.551 -3.531 -19.661 1.00 92.56 205 LYS A CA 1
ATOM 1692 C C . LYS A 1 205 ? 13.778 -2.767 -20.109 1.00 92.56 205 LYS A C 1
ATOM 1694 O O . LYS A 1 205 ? 13.722 -1.571 -20.348 1.00 92.56 205 LYS A O 1
ATOM 1699 N N . MET A 1 206 ? 14.866 -3.492 -20.266 1.00 92.81 206 MET A N 1
ATOM 1700 C CA . MET A 1 206 ? 16.067 -3.035 -20.934 1.00 92.81 206 MET A CA 1
ATOM 1701 C C . MET A 1 206 ? 16.117 -3.674 -22.318 1.00 92.81 206 MET A C 1
ATOM 1703 O O . MET A 1 206 ? 15.905 -4.881 -22.461 1.00 92.81 206 MET A O 1
ATOM 1707 N N . ILE A 1 207 ? 16.389 -2.865 -23.329 1.00 92.88 207 ILE A N 1
ATOM 1708 C CA . ILE A 1 207 ? 16.616 -3.299 -24.697 1.00 92.88 207 ILE A CA 1
ATOM 1709 C C . ILE A 1 207 ? 18.113 -3.203 -24.952 1.00 92.88 207 ILE A C 1
ATOM 1711 O O . ILE A 1 207 ? 18.672 -2.108 -24.939 1.00 92.88 207 ILE A O 1
ATOM 1715 N N . THR A 1 208 ? 18.738 -4.350 -25.182 1.00 91.00 208 THR A N 1
ATOM 1716 C CA . THR A 1 208 ? 20.111 -4.441 -25.681 1.00 91.00 208 THR A CA 1
ATOM 1717 C C . THR A 1 208 ? 20.077 -4.856 -27.147 1.00 91.00 208 THR A C 1
ATOM 1719 O O . THR A 1 208 ? 19.115 -5.481 -27.605 1.00 91.00 208 THR A O 1
ATOM 1722 N N . SER A 1 209 ? 21.106 -4.502 -27.906 1.00 89.38 209 SER A N 1
ATOM 1723 C CA . SER A 1 209 ? 21.217 -4.875 -29.316 1.00 89.38 209 SER A CA 1
ATOM 1724 C C . SER A 1 209 ? 22.614 -5.361 -29.655 1.00 89.38 209 SER A C 1
ATOM 1726 O O . SER A 1 209 ? 23.587 -4.868 -29.091 1.00 89.38 209 SER A O 1
ATOM 1728 N N . ASP A 1 210 ? 22.683 -6.311 -30.579 1.00 88.56 210 ASP A N 1
ATOM 1729 C CA . ASP A 1 210 ? 23.888 -6.675 -31.322 1.00 88.56 210 ASP A CA 1
ATOM 1730 C C . ASP A 1 210 ? 23.678 -6.368 -32.820 1.00 88.56 210 ASP A C 1
ATOM 1732 O O . ASP A 1 210 ? 22.667 -5.767 -33.200 1.00 88.56 210 ASP A O 1
ATOM 1736 N N . ASP A 1 211 ? 24.624 -6.772 -33.671 1.00 87.25 211 ASP A N 1
ATOM 1737 C CA . ASP A 1 211 ? 24.570 -6.566 -35.126 1.00 87.25 211 ASP A CA 1
ATOM 1738 C C . ASP A 1 211 ? 23.305 -7.146 -35.796 1.00 87.25 211 ASP A C 1
ATOM 1740 O O . ASP A 1 211 ? 22.912 -6.703 -36.877 1.00 87.25 211 ASP A O 1
ATOM 1744 N N . PHE A 1 212 ? 22.651 -8.138 -35.181 1.00 85.81 212 PHE A N 1
ATOM 1745 C CA . PHE A 1 212 ? 21.613 -8.947 -35.830 1.00 85.81 212 PHE A CA 1
ATOM 1746 C C . PHE A 1 212 ? 20.257 -8.893 -35.125 1.00 85.81 212 PHE A C 1
ATOM 1748 O O . PHE A 1 212 ? 19.215 -9.115 -35.746 1.00 85.81 212 PHE A O 1
ATOM 1755 N N . THR A 1 213 ? 20.242 -8.641 -33.820 1.00 87.12 213 THR A N 1
ATOM 1756 C CA . THR A 1 213 ? 19.086 -8.869 -32.959 1.00 87.12 213 THR A CA 1
ATOM 1757 C C . THR A 1 213 ? 18.987 -7.848 -31.830 1.00 87.12 213 THR A C 1
ATOM 1759 O O . THR A 1 213 ? 19.967 -7.288 -31.342 1.00 87.12 213 THR A O 1
ATOM 1762 N N . ARG A 1 214 ? 17.747 -7.600 -31.391 1.00 88.75 214 ARG A N 1
ATOM 1763 C CA . ARG A 1 214 ? 17.452 -6.806 -30.195 1.00 88.75 214 ARG A CA 1
ATOM 1764 C C . ARG A 1 214 ? 16.871 -7.706 -29.121 1.00 88.75 214 ARG A C 1
ATOM 1766 O O . ARG A 1 214 ? 15.822 -8.320 -29.328 1.00 88.75 214 ARG A O 1
ATOM 1773 N N . TYR A 1 215 ? 17.500 -7.733 -27.957 1.00 90.00 215 TYR A N 1
ATOM 1774 C CA . TYR A 1 215 ? 17.032 -8.490 -26.809 1.00 90.00 215 TYR A CA 1
ATOM 1775 C C . TYR A 1 215 ? 16.267 -7.573 -25.868 1.00 90.00 215 TYR A C 1
ATOM 1777 O O . TYR A 1 215 ? 16.724 -6.487 -25.529 1.00 90.00 215 TYR A O 1
ATOM 1785 N N . ARG A 1 216 ? 15.093 -8.021 -25.421 1.00 91.50 216 ARG A N 1
ATOM 1786 C CA . ARG A 1 216 ? 14.302 -7.313 -24.411 1.00 91.50 216 ARG A CA 1
ATOM 1787 C C . ARG A 1 216 ? 14.358 -8.089 -23.112 1.00 91.50 216 ARG A C 1
ATOM 1789 O O . ARG A 1 216 ? 13.799 -9.180 -23.017 1.00 91.50 216 ARG A O 1
ATOM 1796 N N . THR A 1 217 ? 15.008 -7.513 -22.116 1.00 91.00 217 THR A N 1
ATOM 1797 C CA . THR A 1 217 ? 15.213 -8.141 -20.817 1.00 91.00 217 THR A CA 1
ATOM 1798 C C . THR A 1 217 ? 14.433 -7.365 -19.758 1.00 91.00 217 THR A C 1
ATOM 1800 O O . THR A 1 217 ? 14.716 -6.189 -19.541 1.00 91.00 217 THR A O 1
ATOM 1803 N N . PRO A 1 218 ? 13.422 -7.965 -19.110 1.00 92.12 218 PRO A N 1
ATOM 1804 C CA . PRO A 1 218 ? 12.633 -7.269 -18.102 1.00 92.12 218 PRO A CA 1
ATOM 1805 C C . PRO A 1 218 ? 13.450 -7.003 -16.833 1.00 92.12 218 PRO A C 1
ATOM 1807 O O . PRO A 1 218 ? 14.228 -7.856 -16.392 1.00 92.12 218 PRO A O 1
ATOM 1810 N N . PHE A 1 219 ? 13.233 -5.831 -16.239 1.00 91.75 219 PHE A N 1
ATOM 1811 C CA . PHE A 1 219 ? 13.698 -5.520 -14.891 1.00 91.75 219 PHE A CA 1
ATOM 1812 C C . PHE A 1 219 ? 12.912 -6.330 -13.864 1.00 91.75 219 PHE A C 1
ATOM 1814 O O . PHE A 1 219 ? 11.730 -6.607 -14.049 1.00 91.75 219 PHE A O 1
ATOM 1821 N N . ASP A 1 220 ? 13.574 -6.701 -12.775 1.00 89.94 220 ASP A N 1
ATOM 1822 C CA . ASP A 1 220 ? 12.966 -7.332 -11.608 1.00 89.94 220 ASP A CA 1
ATOM 1823 C C . ASP A 1 220 ? 12.913 -6.330 -10.439 1.00 89.94 220 ASP A C 1
ATOM 1825 O O . ASP A 1 220 ? 13.562 -5.284 -10.474 1.00 89.94 220 ASP A O 1
ATOM 1829 N N . PHE A 1 221 ? 12.119 -6.628 -9.409 1.00 88.06 221 PHE A N 1
ATOM 1830 C CA . PHE A 1 221 ? 11.917 -5.767 -8.232 1.00 88.06 221 PHE A CA 1
ATOM 1831 C C . PHE A 1 221 ? 11.563 -4.303 -8.557 1.00 88.06 221 PHE A C 1
ATOM 1833 O O . PHE A 1 221 ? 12.146 -3.371 -8.003 1.00 88.06 221 PHE A O 1
ATOM 1840 N N . HIS A 1 222 ? 10.578 -4.077 -9.428 1.00 88.88 222 HIS A N 1
ATOM 1841 C CA . HIS A 1 222 ? 10.112 -2.730 -9.764 1.00 88.88 222 HIS A CA 1
ATOM 1842 C C . HIS A 1 222 ? 8.643 -2.519 -9.356 1.00 88.88 222 HIS A C 1
ATOM 1844 O O . HIS A 1 222 ? 7.893 -3.470 -9.127 1.00 88.88 222 HIS A O 1
ATOM 1850 N N . ILE A 1 223 ? 8.204 -1.257 -9.268 1.00 88.75 223 ILE A N 1
ATOM 1851 C CA . ILE A 1 223 ? 6.837 -0.888 -8.837 1.00 88.75 223 ILE A CA 1
ATOM 1852 C C . ILE A 1 223 ? 5.765 -1.588 -9.681 1.00 88.75 223 ILE A C 1
ATOM 1854 O O . ILE A 1 223 ? 4.738 -2.022 -9.158 1.00 88.75 223 ILE A O 1
ATOM 1858 N N . GLY A 1 224 ? 6.031 -1.756 -10.978 1.00 85.81 224 GLY A N 1
ATOM 1859 C CA . GLY A 1 224 ? 5.142 -2.458 -11.899 1.00 85.81 224 GLY A CA 1
ATOM 1860 C C . GLY A 1 224 ? 4.850 -3.906 -11.488 1.00 85.81 224 GLY A C 1
ATOM 1861 O O . GLY A 1 224 ? 3.727 -4.364 -11.692 1.00 85.81 224 GLY A O 1
ATOM 1862 N N . SER A 1 225 ? 5.796 -4.607 -10.848 1.00 86.38 225 SER A N 1
ATOM 1863 C CA . SER A 1 225 ? 5.621 -6.006 -10.427 1.00 86.38 225 SER A CA 1
ATOM 1864 C C . SER A 1 225 ? 4.580 -6.168 -9.312 1.00 86.38 225 SER A C 1
ATOM 1866 O O . SER A 1 225 ? 3.864 -7.164 -9.275 1.00 86.38 225 SER A O 1
ATOM 1868 N N . ILE A 1 226 ? 4.460 -5.182 -8.416 1.00 90.31 226 ILE A N 1
ATOM 1869 C CA . ILE A 1 226 ? 3.539 -5.197 -7.258 1.00 90.31 226 ILE A CA 1
ATOM 1870 C C . ILE A 1 226 ? 2.384 -4.196 -7.397 1.00 90.31 226 ILE A C 1
ATOM 1872 O O . ILE A 1 226 ? 1.671 -3.897 -6.436 1.00 90.31 226 ILE A O 1
ATOM 1876 N N . ARG A 1 227 ? 2.176 -3.677 -8.608 1.00 90.94 227 ARG A N 1
ATOM 1877 C CA . ARG A 1 227 ? 1.295 -2.542 -8.886 1.00 90.94 227 ARG A CA 1
ATOM 1878 C C . ARG A 1 227 ? -0.132 -2.717 -8.383 1.00 90.94 227 ARG A C 1
ATOM 1880 O O . ARG A 1 227 ? -0.664 -1.810 -7.754 1.00 90.94 227 ARG A O 1
ATOM 1887 N N . PHE A 1 228 ? -0.759 -3.865 -8.639 1.00 92.38 228 PHE A N 1
ATOM 1888 C CA . PHE A 1 228 ? -2.140 -4.103 -8.203 1.00 92.38 228 PHE A CA 1
ATOM 1889 C C . PHE A 1 228 ? -2.272 -4.045 -6.676 1.00 92.38 228 PHE A C 1
ATOM 1891 O O . PHE A 1 228 ? -3.218 -3.451 -6.163 1.00 92.38 228 PHE A O 1
ATOM 1898 N N . GLY A 1 229 ? -1.286 -4.585 -5.953 1.00 93.94 229 GLY A N 1
ATOM 1899 C CA . GLY A 1 229 ? -1.221 -4.480 -4.496 1.00 93.94 229 GLY A CA 1
ATOM 1900 C C . GLY A 1 229 ? -1.061 -3.033 -4.029 1.00 93.94 229 GLY A C 1
ATOM 1901 O O . GLY A 1 229 ? -1.754 -2.612 -3.106 1.00 93.94 229 GLY A O 1
ATOM 1902 N N . LEU A 1 230 ? -0.213 -2.249 -4.703 1.00 94.75 230 LEU A N 1
ATOM 1903 C CA . LEU A 1 230 ? -0.022 -0.829 -4.396 1.00 94.75 230 LEU A CA 1
ATOM 1904 C C . LEU A 1 230 ? -1.274 0.013 -4.664 1.00 94.75 230 LEU A C 1
ATOM 1906 O O . LEU A 1 230 ? -1.602 0.868 -3.849 1.00 94.75 230 LEU A O 1
ATOM 1910 N N . ILE A 1 231 ? -2.011 -0.245 -5.748 1.00 96.06 231 ILE A N 1
ATOM 1911 C CA . ILE A 1 231 ? -3.276 0.451 -6.032 1.00 96.06 231 ILE A CA 1
ATOM 1912 C C . ILE A 1 231 ? -4.276 0.199 -4.899 1.00 96.06 231 ILE A C 1
ATOM 1914 O O . ILE A 1 231 ? -4.828 1.147 -4.345 1.00 96.06 231 ILE A O 1
ATOM 1918 N N . VAL A 1 232 ? -4.473 -1.065 -4.505 1.00 96.75 232 VAL A N 1
ATOM 1919 C CA . VAL A 1 232 ? -5.371 -1.411 -3.392 1.00 96.75 232 VAL A CA 1
ATOM 1920 C C . VAL A 1 232 ? -4.910 -0.744 -2.097 1.00 96.75 232 VAL A C 1
ATOM 1922 O O . VAL A 1 232 ? -5.729 -0.150 -1.396 1.00 96.75 232 VAL A O 1
ATOM 1925 N N . LEU A 1 233 ? -3.606 -0.784 -1.806 1.00 96.62 233 LEU A N 1
ATOM 1926 C CA . LEU A 1 233 ? -3.014 -0.134 -0.638 1.00 96.62 233 LEU A CA 1
ATOM 1927 C C . LEU A 1 233 ? -3.315 1.371 -0.624 1.00 96.62 233 LEU A C 1
ATOM 1929 O O . LEU A 1 233 ? -3.797 1.887 0.379 1.00 96.62 233 LEU A O 1
ATOM 1933 N N . PHE A 1 234 ? -3.101 2.075 -1.734 1.00 97.75 234 PHE A N 1
ATOM 1934 C CA . PHE A 1 234 ? -3.309 3.521 -1.822 1.00 97.75 234 PHE A CA 1
ATOM 1935 C C . PHE A 1 234 ? -4.781 3.955 -1.838 1.00 97.75 234 PHE A C 1
ATOM 1937 O O . PHE A 1 234 ? -5.073 5.124 -1.584 1.00 97.75 234 PHE A O 1
ATOM 1944 N N . LEU A 1 235 ? -5.722 3.033 -2.046 1.00 97.38 235 LEU A N 1
ATOM 1945 C CA . LEU A 1 235 ? -7.153 3.293 -1.871 1.00 97.38 235 LEU A CA 1
ATOM 1946 C C . LEU A 1 235 ? -7.614 3.171 -0.408 1.00 97.38 235 LEU A C 1
ATOM 1948 O O . LEU A 1 235 ? -8.662 3.711 -0.053 1.00 97.38 235 LEU A O 1
ATOM 1952 N N . VAL A 1 236 ? -6.843 2.528 0.477 1.00 97.25 236 VAL A N 1
ATOM 1953 C CA . VAL A 1 236 ? -7.206 2.343 1.897 1.00 97.25 236 VAL A CA 1
ATOM 1954 C C . VAL A 1 236 ? -7.518 3.657 2.639 1.00 97.25 236 VAL A C 1
ATOM 1956 O O . VAL A 1 236 ? -8.530 3.691 3.349 1.00 97.25 236 VAL A O 1
ATOM 1959 N N . PRO A 1 237 ? -6.753 4.761 2.483 1.00 97.19 237 PRO A N 1
ATOM 1960 C CA . PRO A 1 237 ? -7.034 6.024 3.174 1.00 97.19 237 PRO A CA 1
ATOM 1961 C C . PRO A 1 237 ? -8.383 6.660 2.793 1.00 97.19 237 PRO A C 1
ATOM 1963 O O . PRO A 1 237 ? -8.902 7.518 3.512 1.00 97.19 237 PRO A O 1
ATOM 1966 N N . LEU A 1 238 ? -8.993 6.234 1.683 1.00 96.69 238 LEU A N 1
ATOM 1967 C CA . LEU A 1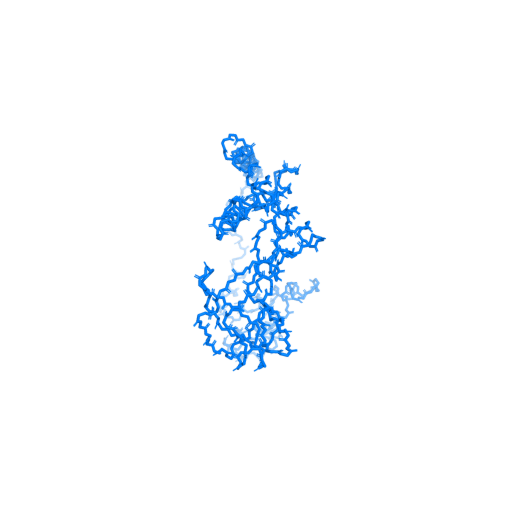 238 ? -10.316 6.698 1.280 1.00 96.69 238 LEU A CA 1
ATOM 1968 C C . LEU A 1 238 ? -11.404 6.218 2.253 1.00 96.69 238 LEU A C 1
ATOM 1970 O O . LEU A 1 238 ? -12.360 6.946 2.531 1.00 96.69 238 LEU A O 1
ATOM 1974 N N . TYR A 1 239 ? -11.259 5.018 2.822 1.00 95.00 239 TYR A N 1
ATOM 1975 C CA . TYR A 1 239 ? -12.285 4.440 3.687 1.00 95.00 239 TYR A CA 1
ATOM 1976 C C . TYR A 1 239 ? -12.506 5.244 4.985 1.00 95.00 239 TYR A C 1
ATOM 1978 O O . TYR A 1 239 ? -13.654 5.637 5.239 1.00 95.00 239 TYR A O 1
ATOM 1986 N N . PRO A 1 240 ? -11.474 5.560 5.803 1.00 95.12 240 PRO A N 1
ATOM 1987 C CA . PRO A 1 240 ? -11.672 6.389 6.991 1.00 95.12 240 PRO A CA 1
ATOM 1988 C C . PRO A 1 240 ? -12.157 7.797 6.632 1.00 95.12 240 PRO A C 1
ATOM 1990 O O . PRO A 1 240 ? -12.981 8.359 7.356 1.00 95.12 240 PRO A O 1
ATOM 1993 N N . TYR A 1 241 ? -11.718 8.339 5.489 1.00 95.38 241 TYR A N 1
ATOM 1994 C CA . TYR A 1 241 ? -12.163 9.645 5.006 1.00 95.38 241 TYR A CA 1
ATOM 1995 C C . TYR A 1 241 ? -13.672 9.711 4.724 1.00 95.38 241 TYR A C 1
ATOM 1997 O O . TYR A 1 241 ? -14.307 10.697 5.117 1.00 95.38 241 TYR A O 1
ATOM 2005 N N . LEU A 1 242 ? -14.238 8.675 4.090 1.00 94.69 242 LEU A N 1
ATOM 2006 C CA . LEU A 1 242 ? -15.654 8.611 3.709 1.00 94.69 242 LEU A CA 1
ATOM 2007 C C . LEU A 1 242 ? -16.571 8.171 4.854 1.00 94.69 242 LEU A C 1
ATOM 2009 O O . LEU A 1 242 ? -17.628 8.762 5.062 1.00 94.69 242 LEU A O 1
ATOM 2013 N N . ARG A 1 243 ? -16.209 7.116 5.597 1.00 89.69 243 ARG A N 1
ATOM 2014 C CA . ARG A 1 243 ? -17.122 6.523 6.588 1.00 89.69 243 ARG A CA 1
ATOM 2015 C C . ARG A 1 243 ? -17.153 7.283 7.912 1.00 89.69 243 ARG A C 1
ATOM 2017 O O . ARG A 1 243 ? -18.213 7.292 8.529 1.00 89.69 243 ARG A O 1
ATOM 2024 N N . ARG A 1 244 ? -16.033 7.877 8.358 1.00 88.44 244 ARG A N 1
ATOM 2025 C CA . ARG A 1 244 ? -15.891 8.649 9.620 1.00 88.44 244 ARG A CA 1
ATOM 2026 C C . ARG A 1 244 ? -16.740 8.115 10.789 1.00 88.44 244 ARG A C 1
ATOM 2028 O O . ARG A 1 244 ? -17.463 8.864 11.442 1.00 88.44 244 ARG A O 1
ATOM 2035 N N . ARG A 1 245 ? -16.690 6.801 11.040 1.00 90.12 245 ARG A N 1
ATOM 2036 C CA . ARG A 1 245 ? -17.446 6.145 12.123 1.00 90.12 245 ARG A CA 1
ATOM 2037 C C . ARG A 1 245 ? -16.548 5.881 13.329 1.00 90.12 245 ARG A C 1
ATOM 2039 O O . ARG A 1 245 ? -15.367 5.601 13.168 1.00 90.12 245 ARG A O 1
ATOM 2046 N N . LYS A 1 246 ? -17.129 5.893 14.532 1.00 91.00 246 LYS A N 1
ATOM 2047 C CA . LYS A 1 246 ? -16.456 5.565 15.805 1.00 91.00 246 LYS A CA 1
ATOM 2048 C C . LYS A 1 246 ? -16.285 4.051 15.974 1.00 91.00 246 LYS A C 1
ATOM 2050 O O . LYS A 1 246 ? -16.883 3.447 16.858 1.00 91.00 246 LYS A O 1
ATOM 2055 N N . THR A 1 247 ? -15.530 3.427 15.078 1.00 92.75 247 THR A N 1
ATOM 2056 C CA . THR A 1 247 ? -15.276 1.981 15.085 1.00 92.75 247 THR A CA 1
ATOM 2057 C C . THR A 1 247 ? -13.790 1.686 15.236 1.00 92.75 247 THR A C 1
ATOM 2059 O O . THR A 1 247 ? -12.942 2.506 14.885 1.00 92.75 247 THR A O 1
ATOM 2062 N N . LEU A 1 248 ? -13.463 0.482 15.712 1.00 91.81 248 LEU A N 1
ATOM 2063 C CA . LEU A 1 248 ? -12.075 0.029 15.807 1.00 91.81 248 LEU A CA 1
ATOM 2064 C C . LEU A 1 248 ? -11.397 0.009 14.428 1.00 91.81 248 LEU A C 1
ATOM 2066 O O . LEU A 1 248 ? -10.269 0.472 14.285 1.00 91.81 248 LEU A O 1
ATOM 2070 N N . SER A 1 249 ? -12.118 -0.436 13.394 1.00 93.31 249 SER A N 1
ATOM 2071 C CA . SER A 1 249 ? -11.620 -0.452 12.015 1.00 93.31 249 SER A CA 1
ATOM 2072 C C . SER A 1 249 ? -11.270 0.947 11.507 1.00 93.31 249 SER A C 1
ATOM 2074 O O . SER A 1 249 ? -10.292 1.093 10.785 1.00 93.31 249 SER A O 1
ATOM 2076 N N . PHE A 1 250 ? -12.027 1.986 11.888 1.00 95.00 250 PHE A N 1
ATOM 2077 C CA . PHE A 1 250 ? -11.684 3.367 11.536 1.00 95.00 250 PHE A CA 1
ATOM 2078 C C . PHE A 1 250 ? -10.342 3.772 12.145 1.00 95.00 250 PHE A C 1
ATOM 2080 O O . PHE A 1 250 ? -9.484 4.272 11.426 1.00 95.00 250 PHE A O 1
ATOM 2087 N N . VAL A 1 251 ? -10.147 3.528 13.445 1.00 94.88 251 VAL A N 1
ATOM 2088 C CA . VAL A 1 251 ? -8.908 3.890 14.150 1.00 94.88 251 VAL A CA 1
ATOM 2089 C C . VAL A 1 251 ? -7.714 3.133 13.571 1.00 94.88 251 VAL A C 1
ATOM 2091 O O . VAL A 1 251 ? -6.683 3.739 13.284 1.00 94.88 251 VAL A O 1
ATOM 2094 N N . PHE A 1 252 ? -7.867 1.827 13.347 1.00 96.50 252 PHE A N 1
ATOM 2095 C CA . PHE A 1 252 ? -6.827 0.991 12.756 1.00 96.50 252 PHE A CA 1
ATOM 2096 C C . PHE A 1 252 ? -6.428 1.485 11.361 1.00 96.50 252 PHE A C 1
ATOM 2098 O O . PHE A 1 252 ? -5.259 1.774 11.116 1.00 96.50 252 PHE A O 1
ATOM 2105 N N . LEU A 1 253 ? -7.402 1.651 10.462 1.00 96.44 253 LEU A N 1
ATOM 2106 C CA . LEU A 1 253 ? -7.138 2.084 9.090 1.00 96.44 253 LEU A CA 1
ATOM 2107 C C . LEU A 1 253 ? -6.642 3.532 9.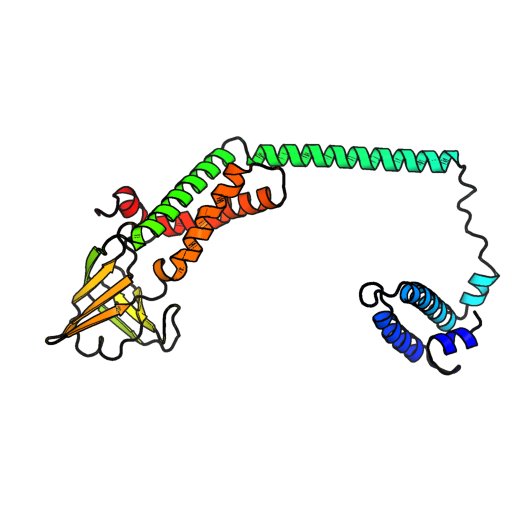026 1.00 96.44 253 LEU A C 1
ATOM 2109 O O . LEU A 1 253 ? -5.832 3.850 8.158 1.00 96.44 253 LEU A O 1
ATOM 2113 N N . TYR A 1 254 ? -7.073 4.400 9.946 1.00 96.44 254 TYR A N 1
ATOM 2114 C CA . TYR A 1 254 ? -6.534 5.752 10.079 1.00 96.44 254 TYR A CA 1
ATOM 2115 C C . TYR A 1 254 ? -5.029 5.713 10.363 1.00 96.44 254 TYR A C 1
ATOM 2117 O O . TYR A 1 254 ? -4.264 6.332 9.626 1.00 96.44 254 TYR A O 1
ATOM 2125 N N . HIS A 1 255 ? -4.589 4.963 11.379 1.00 96.94 255 HIS A N 1
ATOM 2126 C CA . HIS A 1 255 ? -3.167 4.895 11.745 1.00 96.94 255 HIS A CA 1
ATOM 2127 C C . HIS A 1 255 ? -2.330 4.160 10.705 1.00 96.94 255 HIS A C 1
ATOM 2129 O O . HIS A 1 255 ? -1.242 4.627 10.373 1.00 96.94 255 HIS A O 1
ATOM 2135 N N . LEU A 1 256 ? -2.858 3.071 10.138 1.00 97.31 256 LEU A N 1
ATOM 2136 C CA . LEU A 1 256 ? -2.226 2.374 9.019 1.00 97.31 256 LEU A CA 1
ATOM 2137 C C . LEU A 1 256 ? -1.995 3.327 7.842 1.00 97.31 256 LEU A C 1
ATOM 2139 O O . LEU A 1 256 ? -0.923 3.326 7.245 1.00 97.31 256 LEU A O 1
ATOM 2143 N N . SER A 1 257 ? -2.978 4.176 7.540 1.00 96.56 257 SER A N 1
ATOM 2144 C CA . SER A 1 257 ? -2.856 5.164 6.469 1.00 96.56 257 SER A CA 1
ATOM 2145 C C . SER A 1 257 ? -1.868 6.274 6.815 1.00 96.56 257 SER A C 1
ATOM 2147 O O . SER A 1 257 ? -1.042 6.639 5.987 1.00 96.56 257 SER A O 1
ATOM 2149 N N . PHE A 1 258 ? -1.945 6.810 8.033 1.00 96.06 258 PHE A N 1
ATOM 2150 C CA . PHE A 1 258 ? -1.141 7.955 8.447 1.00 96.06 258 PHE A CA 1
ATOM 2151 C C . PHE A 1 258 ? 0.350 7.606 8.536 1.00 96.06 258 PHE A C 1
ATOM 2153 O O . PHE A 1 258 ? 1.176 8.324 7.985 1.00 96.06 258 PHE A O 1
ATOM 2160 N N . TRP A 1 259 ? 0.688 6.492 9.190 1.00 95.75 259 TRP A N 1
ATOM 2161 C CA . TRP A 1 259 ? 2.080 6.100 9.427 1.00 95.75 259 TRP A CA 1
ATOM 2162 C C . TRP A 1 259 ? 2.608 5.109 8.397 1.00 95.75 259 TRP A C 1
ATOM 2164 O O . TRP A 1 259 ? 3.748 5.231 7.967 1.00 95.75 259 TRP A O 1
ATOM 2174 N N . GLY A 1 260 ? 1.801 4.134 7.981 1.00 96.06 260 GLY A N 1
ATOM 2175 C CA . GLY A 1 260 ? 2.231 3.126 7.014 1.00 96.06 260 GLY A CA 1
ATOM 2176 C C . GLY A 1 260 ? 2.198 3.677 5.595 1.00 96.06 260 GLY A C 1
ATOM 2177 O O . GLY A 1 260 ? 3.234 3.909 4.976 1.00 96.06 260 GLY A O 1
ATOM 2178 N N . ILE A 1 261 ? 0.990 3.925 5.092 1.00 96.44 261 ILE A N 1
ATOM 2179 C CA . ILE A 1 261 ? 0.773 4.307 3.690 1.00 96.44 261 ILE A CA 1
ATOM 2180 C C . ILE A 1 261 ? 1.408 5.663 3.384 1.00 96.44 261 ILE A C 1
ATOM 2182 O O . ILE A 1 261 ? 2.031 5.805 2.338 1.00 96.44 261 ILE A O 1
ATOM 2186 N N . GLY A 1 262 ? 1.326 6.629 4.305 1.00 95.06 262 GLY A N 1
ATOM 2187 C CA . GLY A 1 262 ? 2.000 7.920 4.164 1.00 95.06 262 GLY A CA 1
ATOM 2188 C C . GLY A 1 262 ? 3.512 7.783 3.966 1.00 95.06 262 GLY A C 1
ATOM 2189 O O . GLY A 1 262 ? 4.066 8.414 3.069 1.00 95.06 262 GLY A O 1
ATOM 2190 N N . THR A 1 263 ? 4.168 6.904 4.730 1.00 95.44 263 THR A N 1
ATOM 2191 C CA . THR A 1 263 ? 5.613 6.651 4.601 1.00 95.44 263 THR A CA 1
ATOM 2192 C C . THR A 1 263 ? 5.948 5.956 3.285 1.00 95.44 263 THR A C 1
ATOM 2194 O O . THR A 1 263 ? 6.891 6.353 2.607 1.00 95.44 263 THR A O 1
ATOM 2197 N N . VAL A 1 264 ? 5.156 4.956 2.881 1.00 95.19 264 VAL A N 1
ATOM 2198 C CA . VAL A 1 264 ? 5.346 4.263 1.596 1.00 95.19 264 VAL A CA 1
ATOM 2199 C C . VAL A 1 264 ? 5.161 5.226 0.419 1.00 95.19 264 VAL A C 1
ATOM 2201 O O . VAL A 1 264 ? 5.983 5.239 -0.493 1.00 95.19 264 VAL A O 1
ATOM 2204 N N . ALA A 1 265 ? 4.120 6.062 0.446 1.00 94.88 265 ALA A N 1
ATOM 2205 C CA . ALA A 1 265 ? 3.872 7.074 -0.580 1.00 94.88 265 ALA A CA 1
ATOM 2206 C C . ALA A 1 265 ? 5.032 8.073 -0.672 1.00 94.88 265 ALA A C 1
ATOM 2208 O O . ALA A 1 265 ? 5.514 8.358 -1.766 1.00 94.88 265 ALA A O 1
ATOM 2209 N N . LEU A 1 266 ? 5.510 8.564 0.476 1.00 94.38 266 LEU A N 1
ATOM 2210 C CA . LEU A 1 266 ? 6.644 9.481 0.536 1.00 94.38 266 LEU A CA 1
ATOM 2211 C C . LEU A 1 266 ? 7.917 8.836 -0.026 1.00 94.38 266 LEU A C 1
ATOM 2213 O O . LEU A 1 266 ? 8.598 9.447 -0.842 1.00 94.38 266 LEU A O 1
ATOM 2217 N N . TYR A 1 267 ? 8.208 7.589 0.350 1.00 93.62 267 TYR A N 1
ATOM 2218 C CA . TYR A 1 267 ? 9.357 6.845 -0.168 1.00 93.62 267 TYR A CA 1
ATOM 2219 C C . TYR A 1 267 ? 9.295 6.673 -1.691 1.00 93.62 267 TYR A C 1
ATOM 2221 O O . TYR A 1 267 ? 10.286 6.901 -2.383 1.00 93.62 267 TYR A O 1
ATOM 2229 N N . ILE A 1 268 ? 8.130 6.315 -2.240 1.00 91.44 268 ILE A N 1
ATOM 2230 C CA . ILE A 1 268 ? 7.967 6.179 -3.693 1.00 91.44 268 ILE A CA 1
ATOM 2231 C C . ILE A 1 268 ? 8.195 7.516 -4.399 1.00 91.44 268 ILE A C 1
ATOM 2233 O O . ILE A 1 268 ? 8.866 7.532 -5.422 1.00 91.44 268 ILE A O 1
ATOM 2237 N N . LEU A 1 269 ? 7.677 8.623 -3.865 1.00 91.31 269 LEU A N 1
ATOM 2238 C CA . LEU A 1 269 ? 7.820 9.939 -4.494 1.00 91.31 269 LEU A CA 1
ATOM 2239 C C . LEU A 1 269 ? 9.251 10.484 -4.427 1.00 91.31 269 LEU A C 1
ATOM 2241 O O . LEU A 1 269 ? 9.710 11.090 -5.389 1.00 91.31 269 LEU A O 1
ATOM 2245 N N . LEU A 1 270 ? 9.954 10.264 -3.314 1.00 90.38 270 LEU A N 1
ATOM 2246 C CA . LEU A 1 270 ? 11.322 10.758 -3.113 1.00 90.38 270 LEU A CA 1
ATOM 2247 C C . LEU A 1 270 ? 12.393 9.910 -3.810 1.00 90.38 270 LEU A C 1
ATOM 2249 O O . LEU A 1 270 ? 13.550 10.313 -3.867 1.00 90.38 270 LEU A O 1
ATOM 2253 N N . THR A 1 271 ? 12.044 8.728 -4.316 1.00 85.75 271 THR A N 1
ATOM 2254 C CA . THR A 1 271 ? 12.995 7.869 -5.027 1.00 85.75 271 THR A CA 1
ATOM 2255 C C . THR A 1 271 ? 12.970 8.159 -6.524 1.00 85.75 271 THR A C 1
ATOM 2257 O O . THR A 1 271 ? 11.899 8.252 -7.114 1.00 85.75 271 THR A O 1
ATOM 2260 N N . GLN A 1 272 ? 14.153 8.235 -7.146 1.00 78.94 272 GLN A N 1
ATOM 2261 C CA . GLN A 1 272 ? 14.327 8.339 -8.606 1.00 78.94 272 GLN A CA 1
ATOM 2262 C C . GLN A 1 272 ? 13.613 9.542 -9.246 1.00 78.94 272 GLN A C 1
ATOM 2264 O O . GLN A 1 272 ? 12.994 9.390 -10.292 1.00 78.94 272 GLN A O 1
ATOM 2269 N N . GLU A 1 273 ? 13.633 10.706 -8.586 1.00 82.38 273 GLU A N 1
ATOM 2270 C CA . GLU A 1 273 ? 13.017 11.954 -9.079 1.00 82.38 273 GLU A CA 1
ATOM 2271 C C . GLU A 1 273 ? 11.525 11.837 -9.457 1.00 82.38 273 GLU A C 1
ATOM 2273 O O . GLU A 1 273 ? 10.953 12.696 -10.129 1.00 82.38 273 GLU A O 1
ATOM 2278 N N . ARG A 1 274 ? 10.836 10.791 -8.981 1.00 85.75 274 ARG A N 1
ATOM 2279 C CA . ARG A 1 274 ? 9.450 10.477 -9.363 1.00 85.75 274 ARG A CA 1
ATOM 2280 C C . ARG A 1 274 ? 8.466 11.571 -9.001 1.00 85.75 274 ARG A C 1
ATOM 2282 O O . ARG A 1 274 ? 7.453 11.728 -9.675 1.00 85.75 274 ARG A O 1
ATOM 2289 N N . MET A 1 275 ? 8.747 12.332 -7.949 1.00 86.69 275 MET A N 1
ATOM 2290 C CA . MET A 1 275 ? 7.958 13.508 -7.604 1.00 86.69 275 MET A CA 1
ATOM 2291 C C . MET A 1 275 ? 7.949 14.538 -8.739 1.00 86.69 275 MET A C 1
ATOM 2293 O O . MET A 1 275 ? 6.885 15.065 -9.057 1.00 86.69 275 MET A O 1
ATOM 2297 N N . LEU A 1 276 ? 9.101 14.802 -9.364 1.00 84.06 276 LEU A N 1
ATOM 2298 C CA . LEU A 1 276 ? 9.220 15.755 -10.468 1.00 84.06 276 LEU A CA 1
ATOM 2299 C C . LEU A 1 276 ? 8.502 15.237 -11.714 1.00 84.06 276 LEU A C 1
ATOM 2301 O O . LEU A 1 276 ? 7.707 15.969 -12.303 1.00 84.06 276 LEU A O 1
ATOM 2305 N N . HIS A 1 277 ? 8.697 13.964 -12.061 1.00 82.38 277 HIS A N 1
ATOM 2306 C CA . HIS A 1 277 ? 7.994 13.343 -13.185 1.00 82.38 277 HIS A CA 1
ATOM 2307 C C . HIS A 1 277 ? 6.472 13.352 -12.984 1.00 82.38 277 HIS A C 1
ATOM 2309 O O . HIS A 1 277 ? 5.726 13.732 -13.882 1.00 82.38 277 HIS A O 1
ATOM 2315 N N . LEU A 1 278 ? 5.986 13.044 -11.777 1.00 86.06 278 LEU A N 1
ATOM 2316 C CA . LEU A 1 278 ? 4.553 13.070 -11.485 1.00 86.06 278 LEU A CA 1
ATOM 2317 C C . LEU A 1 278 ? 3.969 14.490 -11.572 1.00 86.06 278 LEU A C 1
ATOM 2319 O O . LEU A 1 278 ? 2.874 14.669 -12.104 1.00 86.06 278 LEU A O 1
ATOM 2323 N N . LEU A 1 279 ? 4.689 15.503 -11.073 1.00 84.44 279 LEU A N 1
ATOM 2324 C CA . LEU A 1 279 ? 4.267 16.908 -11.151 1.00 84.44 279 LEU A CA 1
ATOM 2325 C C . LEU A 1 279 ? 4.272 17.444 -12.586 1.00 84.44 279 LEU A C 1
ATOM 2327 O O . LEU A 1 279 ? 3.441 18.281 -12.930 1.00 84.44 279 LEU A O 1
ATOM 2331 N N . THR A 1 280 ? 5.184 16.947 -13.417 1.00 85.56 280 THR A N 1
ATOM 2332 C CA . THR A 1 280 ? 5.309 17.321 -14.829 1.00 85.56 280 THR A CA 1
ATOM 2333 C C . THR A 1 280 ? 4.570 16.377 -15.766 1.00 85.56 280 THR A C 1
ATOM 2335 O O . THR A 1 280 ? 4.758 16.464 -16.969 1.00 85.56 280 THR A O 1
ATOM 2338 N N . LEU A 1 281 ? 3.710 15.493 -15.246 1.00 81.75 281 LEU A N 1
ATOM 2339 C CA . LEU A 1 281 ? 2.938 14.531 -16.040 1.00 81.75 281 LEU A CA 1
ATOM 2340 C C . LEU A 1 281 ? 3.799 13.654 -16.975 1.00 81.75 281 LEU A C 1
ATOM 2342 O O . LEU A 1 281 ? 3.316 13.220 -18.021 1.00 81.75 281 LEU A O 1
ATOM 2346 N N . GLY A 1 282 ? 5.046 13.376 -16.588 1.00 74.94 282 GLY A N 1
ATOM 2347 C CA . GLY A 1 282 ? 5.980 12.527 -17.331 1.00 74.94 282 GLY A CA 1
ATOM 2348 C C . GLY A 1 282 ? 6.767 13.231 -18.439 1.00 74.94 282 GLY A C 1
ATOM 2349 O O . GLY A 1 282 ? 7.316 12.554 -19.299 1.00 74.94 282 GLY A O 1
ATOM 2350 N N . PHE A 1 283 ? 6.782 14.570 -18.477 1.00 76.38 283 PHE A N 1
ATOM 2351 C CA . PHE A 1 283 ? 7.494 15.321 -19.524 1.00 76.38 283 PHE A CA 1
ATOM 2352 C C . PHE A 1 283 ? 8.982 15.570 -19.238 1.00 76.38 283 PHE A C 1
ATOM 2354 O O . PHE A 1 283 ? 9.701 15.955 -20.162 1.00 76.38 283 PHE A O 1
ATOM 2361 N N . LEU A 1 284 ? 9.430 15.395 -17.990 1.00 69.44 284 LEU A N 1
ATOM 2362 C CA . LEU A 1 284 ? 10.853 15.422 -17.629 1.00 69.44 284 LEU A CA 1
ATOM 2363 C C . LEU A 1 284 ? 11.517 14.058 -17.785 1.00 69.44 284 LEU A C 1
ATOM 2365 O O . LEU A 1 284 ? 10.802 13.048 -17.608 1.00 69.44 284 LEU A O 1
#

Foldseek 3Di:
DDLCVLCVLLVHDSPDDLVSLVVSLVVLLVCLPCVNDVDPVSVVSNVVNVVSNVCNVDVCVVCCVVPPPPPPPPDPCDPVNVVVVVVVVVVVVVVVVVVVVVVLVVVLCVCCDDPNVVLLVVLLVLLQLLLVLLVVLVVDFWDKDKWFWPDKAFAQDAFLPGGGWIWTQIDPQGIFIWHDDPPQPPAWHRIWIFTATQQLRKGAWIWTDHPPDIDTIGTTPICNSCSVVSSVLSNLSVVLVPPSDSDPSSVVSSCCSNPPSSVVSVVSCPPPVSVVSNVVRRPD

Secondary structure (DSSP, 8-state):
--HHHHHHHTT--TT--HHHHHHHHHHHHHHS-TTT---HHHHHHHHHHHHHHHHHH-TTHHHHHHH--S----TT--HHHHHHHHHHHHHHHHHHHHHHHHHHHHHHHHHHSHHHHHHHHHHHHHHHHHHHHHHHTTTSPPEEEEEEEEEEEEEEEE-SSSSEEEEEEETTTEEEEEE--TTTTTS--SEEEEEE-TTT--EEEEEEE-SS-EEEEEEES-GGGGHHHHHHHHHTTHHHHHH--SSHHHHHHHHIIIIIIHHHHHHHHHSTTHHHHHHTTT--